Protein AF-A0A7K7Q323-F1 (afdb_monomer)

Structure (mmCIF, N/CA/C/O backbone):
data_AF-A0A7K7Q323-F1
#
_entry.id   AF-A0A7K7Q323-F1
#
loop_
_atom_site.group_PDB
_atom_site.id
_atom_site.type_symbol
_atom_site.label_atom_id
_atom_site.label_alt_id
_atom_site.label_comp_id
_atom_site.label_asym_id
_atom_site.label_entity_id
_atom_site.label_seq_id
_atom_site.pdbx_PDB_ins_code
_atom_site.Cartn_x
_atom_site.Cartn_y
_atom_site.Cartn_z
_atom_site.occupancy
_atom_site.B_iso_or_equiv
_atom_site.auth_seq_id
_atom_site.auth_comp_id
_atom_site.auth_asym_id
_atom_site.auth_atom_id
_atom_site.pdbx_PDB_model_num
ATOM 1 N N . GLN A 1 1 ? -30.486 16.450 45.442 1.00 42.56 1 GLN A N 1
ATOM 2 C CA . GLN A 1 1 ? -29.873 16.689 44.120 1.00 42.56 1 GLN A CA 1
ATOM 3 C C . GLN A 1 1 ? -30.046 15.416 43.311 1.00 42.56 1 GLN A C 1
ATOM 5 O O . GLN A 1 1 ? -29.630 14.377 43.813 1.00 42.56 1 GLN A O 1
ATOM 10 N N . PRO A 1 2 ? -30.714 15.440 42.147 1.00 36.31 2 PRO A N 1
ATOM 11 C CA . PRO A 1 2 ? -30.673 14.288 41.258 1.00 36.31 2 PRO A CA 1
ATOM 12 C C . PRO A 1 2 ? -29.212 14.044 40.830 1.00 36.31 2 PRO A C 1
ATOM 14 O O . PRO A 1 2 ? -28.450 15.013 40.729 1.00 36.31 2 PRO A O 1
ATOM 17 N N . PRO A 1 3 ? -28.794 12.782 40.633 1.00 40.12 3 PRO A N 1
ATOM 18 C CA . PRO A 1 3 ? -27.454 12.476 40.149 1.00 40.12 3 PRO A CA 1
ATOM 19 C C . PRO A 1 3 ? -27.228 13.157 38.790 1.00 40.12 3 PRO A C 1
ATOM 21 O O . PRO A 1 3 ? -28.185 13.303 38.021 1.00 40.12 3 PRO A O 1
ATOM 24 N N . PRO A 1 4 ? -25.995 13.597 38.477 1.00 45.47 4 PRO A N 1
ATOM 25 C CA . PRO A 1 4 ? -25.697 14.144 37.161 1.00 45.47 4 PRO A CA 1
ATOM 26 C C . PRO A 1 4 ? -26.071 13.098 36.109 1.00 45.47 4 PRO A C 1
ATOM 28 O O . PRO A 1 4 ? -25.669 11.938 36.214 1.00 45.47 4 PRO A O 1
ATOM 31 N N . ALA A 1 5 ? -26.883 13.503 35.130 1.00 45.41 5 ALA A N 1
ATOM 32 C CA . ALA A 1 5 ? -27.279 12.644 34.024 1.00 45.41 5 ALA A CA 1
ATOM 33 C C . ALA A 1 5 ? -26.023 12.016 33.404 1.00 45.41 5 ALA A C 1
ATOM 35 O O . ALA A 1 5 ? -25.051 12.724 33.119 1.00 45.41 5 ALA A O 1
ATOM 36 N N . ALA A 1 6 ? -26.027 10.689 33.251 1.00 53.41 6 ALA A N 1
ATOM 37 C CA . ALA A 1 6 ? -24.924 9.975 32.624 1.00 53.41 6 ALA A CA 1
ATOM 38 C C . ALA A 1 6 ? -24.616 10.633 31.264 1.00 53.41 6 ALA A C 1
ATOM 40 O O . ALA A 1 6 ? -25.555 10.943 30.522 1.00 53.41 6 ALA A O 1
ATOM 41 N N . PRO A 1 7 ? -23.335 10.913 30.951 1.00 59.47 7 PRO A N 1
ATOM 42 C CA . PRO A 1 7 ? -22.977 11.588 29.713 1.00 59.47 7 PRO A CA 1
ATOM 43 C C . PRO A 1 7 ? -23.518 10.800 28.525 1.00 59.47 7 PRO A C 1
ATOM 45 O O . PRO A 1 7 ? -23.485 9.567 28.513 1.00 59.47 7 PRO A O 1
ATOM 48 N N . GLY A 1 8 ? -24.010 11.525 27.523 1.00 65.75 8 GLY A N 1
ATOM 49 C CA . GLY A 1 8 ? -24.517 10.895 26.317 1.00 65.75 8 GLY A CA 1
ATOM 50 C C . GLY A 1 8 ? -23.437 10.029 25.641 1.00 65.75 8 GLY A C 1
ATOM 51 O O . GLY A 1 8 ? -22.252 10.346 25.733 1.00 65.75 8 GLY A O 1
ATOM 52 N N . PRO A 1 9 ? -23.815 8.954 24.939 1.00 66.56 9 PRO A N 1
ATOM 53 C CA . PRO A 1 9 ? -22.923 8.043 24.209 1.00 66.56 9 PRO A CA 1
ATOM 54 C C . PRO A 1 9 ? -21.841 8.723 23.373 1.00 66.56 9 PRO A C 1
ATOM 56 O O . PRO A 1 9 ? -20.665 8.378 23.452 1.00 66.56 9 PRO A O 1
ATOM 59 N N . GLU A 1 10 ? -22.233 9.736 22.609 1.00 70.06 10 GLU A N 1
ATOM 60 C CA . GLU A 1 10 ? -21.324 10.529 21.788 1.00 70.06 10 GLU A CA 1
ATOM 61 C C . GLU A 1 10 ? -20.313 11.316 22.637 1.00 70.06 10 GLU A C 1
ATOM 63 O O . GLU A 1 10 ? -19.125 11.339 22.324 1.00 70.06 10 GLU A O 1
ATOM 68 N N . GLN A 1 11 ? -20.743 11.880 23.771 1.00 76.50 11 GLN A N 1
ATOM 69 C CA . GLN A 1 11 ? -19.842 12.526 24.730 1.00 76.50 11 GLN A CA 1
ATOM 70 C C . GLN A 1 11 ? -18.917 11.516 25.412 1.00 76.50 11 GLN A C 1
ATOM 72 O O . GLN A 1 11 ? -17.772 11.853 25.704 1.00 76.50 11 GLN A O 1
ATOM 77 N N . ALA A 1 12 ? -19.380 10.291 25.661 1.00 78.69 12 ALA A N 1
ATOM 78 C CA . ALA A 1 12 ? -18.568 9.236 26.253 1.00 78.69 12 ALA A CA 1
ATOM 79 C C . ALA A 1 12 ? -17.459 8.780 25.288 1.00 78.69 12 ALA A C 1
ATOM 81 O O . ALA A 1 12 ? -16.297 8.712 25.685 1.00 78.69 12 ALA A O 1
ATOM 82 N N . LEU A 1 13 ? -17.781 8.574 24.005 1.00 79.19 13 LEU A N 1
ATOM 83 C CA . LEU A 1 13 ? -16.789 8.255 22.971 1.00 79.19 13 LEU A CA 1
ATOM 84 C C . LEU A 1 13 ? -15.841 9.426 22.698 1.00 79.19 13 LEU A C 1
ATOM 86 O O . LEU A 1 13 ? -14.640 9.216 22.542 1.00 79.19 13 LEU A O 1
ATOM 90 N N . LEU A 1 14 ? -16.349 10.662 22.694 1.00 81.31 14 LEU A N 1
ATOM 91 C CA . LEU A 1 14 ? -15.522 11.859 22.556 1.00 81.31 14 LEU A CA 1
ATOM 92 C C . LEU A 1 14 ? -14.538 11.995 23.723 1.00 81.31 14 LEU A C 1
ATOM 94 O O . LEU A 1 14 ? -13.358 12.260 23.498 1.00 81.31 14 LEU A O 1
ATOM 98 N N . ARG A 1 15 ? -14.998 11.781 24.961 1.00 82.38 15 ARG A N 1
ATOM 99 C CA . ARG A 1 15 ? -14.137 11.778 26.153 1.00 82.38 15 ARG A CA 1
ATOM 100 C C . ARG A 1 15 ? -13.095 10.674 26.076 1.00 82.38 15 ARG A C 1
ATOM 102 O O . ARG A 1 15 ? -11.925 10.964 26.288 1.00 82.38 15 ARG A O 1
ATOM 109 N N . ALA A 1 16 ? -13.493 9.457 25.706 1.00 81.69 16 ALA A N 1
ATOM 110 C CA . ALA A 1 16 ? -12.558 8.351 25.538 1.00 81.69 16 ALA A CA 1
ATOM 111 C C . ALA A 1 16 ? -11.494 8.677 24.483 1.00 81.69 16 ALA A C 1
ATOM 113 O O . ALA A 1 16 ? -10.309 8.483 24.730 1.00 81.69 16 ALA A O 1
ATOM 114 N N . ARG A 1 17 ? -11.896 9.260 23.346 1.00 84.06 17 ARG A N 1
ATOM 115 C CA . ARG A 1 17 ? -10.980 9.714 22.294 1.00 84.06 17 ARG A CA 1
ATOM 116 C C . ARG A 1 17 ? -9.973 10.739 22.812 1.00 84.06 17 ARG A C 1
ATOM 118 O O . ARG A 1 17 ? -8.786 10.608 22.537 1.00 84.06 17 ARG A O 1
ATOM 125 N N . LEU A 1 18 ? -10.442 11.758 23.532 1.00 83.19 18 LEU A N 1
ATOM 126 C CA . LEU A 1 18 ? -9.584 12.808 24.089 1.00 83.19 18 LEU A CA 1
ATOM 127 C C . LEU A 1 18 ? -8.647 12.269 25.176 1.00 83.19 18 LEU A C 1
ATOM 129 O O . LEU A 1 18 ? -7.523 12.743 25.287 1.00 83.19 18 LEU A O 1
ATOM 133 N N . ALA A 1 19 ? -9.093 11.265 25.931 1.00 84.69 19 ALA A N 1
ATOM 134 C CA . ALA A 1 19 ? -8.313 10.624 26.978 1.00 84.69 19 ALA A CA 1
ATOM 135 C C . ALA A 1 19 ? -7.319 9.582 26.448 1.00 84.69 19 ALA A C 1
ATOM 137 O O . ALA A 1 19 ? -6.433 9.198 27.195 1.00 84.69 19 ALA A O 1
ATOM 138 N N . LEU A 1 20 ? -7.404 9.135 25.184 1.00 84.00 20 LEU A N 1
ATOM 139 C CA . LEU A 1 20 ? -6.516 8.097 24.633 1.00 84.00 20 LEU A CA 1
ATOM 140 C C . LEU A 1 20 ? -5.020 8.294 24.945 1.00 84.00 20 LEU A C 1
ATOM 142 O O . LEU A 1 20 ? -4.368 7.283 25.203 1.00 84.00 20 LEU A O 1
ATOM 146 N N . PRO A 1 21 ? -4.434 9.508 24.930 1.00 79.50 21 PRO A N 1
ATOM 147 C CA . PRO A 1 21 ? -3.032 9.704 25.302 1.00 79.50 21 PRO A CA 1
ATOM 148 C C . PRO A 1 21 ? -2.693 9.276 26.741 1.00 79.50 21 PRO A C 1
ATOM 150 O O . PRO A 1 21 ? -1.563 8.855 26.982 1.00 79.50 21 PRO A O 1
ATOM 153 N N . GLU A 1 22 ? -3.660 9.329 27.660 1.00 82.50 22 GLU A N 1
ATOM 154 C CA . GLU A 1 22 ? -3.484 9.078 29.091 1.00 82.50 22 GLU A CA 1
ATOM 155 C C . GLU A 1 22 ? -3.251 7.590 29.418 1.00 82.50 22 GLU A C 1
ATOM 157 O O . GLU A 1 22 ? -3.844 6.687 28.802 1.00 82.50 22 GLU A O 1
ATOM 162 N N . PRO A 1 23 ? -2.417 7.288 30.431 1.00 75.50 23 PRO A N 1
ATOM 163 C CA . PRO A 1 23 ? -2.220 5.925 30.898 1.00 75.50 23 PRO A CA 1
ATOM 164 C C . PRO A 1 23 ? -3.523 5.372 31.492 1.00 75.50 23 PRO A C 1
ATOM 166 O O . PRO A 1 23 ? -4.066 5.900 32.453 1.00 75.50 23 PRO A O 1
ATOM 169 N N . GLY A 1 24 ? -4.018 4.267 30.930 1.00 82.50 24 GLY A N 1
ATOM 170 C CA . GLY A 1 24 ? -5.241 3.599 31.398 1.00 82.50 24 GLY A CA 1
ATOM 171 C C . GLY A 1 24 ? -6.499 3.907 30.583 1.00 82.50 24 GLY A C 1
ATOM 172 O O . GLY A 1 24 ? -7.450 3.133 30.667 1.00 82.50 24 GLY A O 1
ATOM 173 N N . ALA A 1 25 ? -6.478 4.913 29.703 1.00 87.56 25 ALA A N 1
ATOM 174 C CA . ALA A 1 25 ? -7.631 5.270 28.871 1.00 87.56 25 ALA A CA 1
ATOM 175 C C . ALA A 1 25 ? -8.104 4.130 27.955 1.00 87.56 25 ALA A C 1
ATOM 177 O O . ALA A 1 25 ? -9.300 3.938 27.761 1.00 87.56 25 ALA A O 1
ATOM 178 N N . LEU A 1 26 ? -7.177 3.312 27.440 1.00 87.94 26 LEU A N 1
ATOM 179 C CA . LEU A 1 26 ? -7.534 2.113 26.672 1.00 87.94 26 LEU A CA 1
ATOM 180 C C . LEU A 1 26 ? -8.309 1.098 27.518 1.00 87.94 26 LEU A C 1
ATOM 182 O O . LEU A 1 26 ? -9.249 0.500 27.018 1.00 87.94 26 LEU A O 1
ATOM 186 N N . ARG A 1 27 ? -7.958 0.935 28.801 1.00 87.31 27 ARG A N 1
ATOM 187 C CA . ARG A 1 27 ? -8.660 0.019 29.711 1.00 87.31 27 ARG A CA 1
ATOM 188 C C . ARG A 1 27 ? -10.068 0.524 30.020 1.00 87.31 27 ARG A C 1
ATOM 190 O O . ARG A 1 27 ? -11.002 -0.266 30.052 1.00 87.31 27 ARG A O 1
ATOM 197 N N . GLU A 1 28 ? -10.217 1.829 30.228 1.00 86.94 28 GLU A N 1
ATOM 198 C CA . GLU A 1 28 ? -11.525 2.463 30.431 1.00 86.94 28 GLU A CA 1
ATOM 199 C C . GLU A 1 28 ? -12.403 2.361 29.183 1.00 86.94 28 GLU A C 1
ATOM 201 O O . GLU A 1 28 ? -13.585 2.045 29.290 1.00 86.94 28 GLU A O 1
ATOM 206 N N . LEU A 1 29 ? -11.821 2.555 27.996 1.00 88.44 29 LEU A N 1
ATOM 207 C CA . LEU A 1 29 ? -12.515 2.363 26.727 1.00 88.44 29 LEU A CA 1
ATOM 208 C C . LEU A 1 29 ? -12.943 0.904 26.530 1.00 88.44 29 LEU A C 1
ATOM 210 O O . LEU A 1 29 ? -14.079 0.665 26.129 1.00 88.44 29 LEU A O 1
ATOM 214 N N . THR A 1 30 ? -12.077 -0.065 26.839 1.00 89.56 30 THR A N 1
ATOM 215 C CA . THR A 1 30 ? -12.436 -1.490 26.814 1.00 89.56 30 THR A CA 1
ATOM 216 C C . THR A 1 30 ? -13.615 -1.764 27.743 1.00 89.56 30 THR A C 1
ATOM 218 O O . THR A 1 30 ? -14.617 -2.300 27.286 1.00 89.56 30 THR A O 1
ATOM 221 N N . ALA A 1 31 ? -13.553 -1.319 29.003 1.00 88.06 31 ALA A N 1
ATOM 222 C CA . ALA A 1 31 ? -14.634 -1.519 29.968 1.00 88.06 31 ALA A CA 1
ATOM 223 C C . ALA A 1 31 ? -15.952 -0.863 29.516 1.00 88.06 31 ALA A C 1
ATOM 225 O O . ALA A 1 31 ? -17.028 -1.442 29.668 1.00 88.06 31 ALA A O 1
ATOM 226 N N . LEU A 1 32 ? -15.875 0.330 28.915 1.00 87.31 32 LEU A N 1
ATOM 227 C CA . LEU A 1 32 ? -17.029 1.016 28.339 1.00 87.31 32 LEU A CA 1
ATOM 228 C C . LEU A 1 32 ? -17.644 0.206 27.194 1.00 87.31 32 LEU A C 1
ATOM 230 O O . LEU A 1 32 ? -18.860 0.038 27.159 1.00 87.31 32 LEU A O 1
ATOM 234 N N . LEU A 1 33 ? -16.829 -0.305 26.269 1.00 86.88 33 LEU A N 1
ATOM 235 C CA . LEU A 1 33 ? -17.306 -1.111 25.143 1.00 86.88 33 LEU A CA 1
ATOM 236 C C . LEU A 1 33 ? -17.857 -2.467 25.598 1.00 86.88 33 LEU A C 1
ATOM 238 O O . LEU A 1 33 ? -18.859 -2.927 25.053 1.00 86.88 33 LEU A O 1
ATOM 242 N N . GLU A 1 34 ? -17.245 -3.100 26.599 1.00 88.69 34 GLU A N 1
ATOM 243 C CA . GLU A 1 34 ? -17.725 -4.349 27.197 1.00 88.69 34 GLU A CA 1
ATOM 244 C C . GLU A 1 34 ? -19.113 -4.166 27.815 1.00 88.69 34 GLU A C 1
ATOM 246 O O . GLU A 1 34 ? -20.017 -4.945 27.499 1.00 88.69 34 GLU A O 1
ATOM 251 N N . ALA A 1 35 ? -19.296 -3.108 28.612 1.00 86.25 35 ALA A N 1
ATOM 252 C CA . ALA A 1 35 ? -20.555 -2.787 29.280 1.00 86.25 35 ALA A CA 1
ATOM 253 C C . ALA A 1 35 ? -21.637 -2.237 28.334 1.00 86.25 35 ALA A C 1
ATOM 255 O O . ALA A 1 35 ? -22.822 -2.324 28.648 1.00 86.25 35 ALA A O 1
ATOM 256 N N . ALA A 1 36 ? -21.258 -1.664 27.188 1.00 83.25 36 ALA A N 1
ATOM 257 C CA . ALA A 1 36 ? -22.206 -1.107 26.230 1.00 83.25 36 ALA A CA 1
ATOM 258 C C . ALA A 1 36 ? -22.977 -2.201 25.472 1.00 83.25 36 ALA A C 1
ATOM 260 O O . ALA A 1 36 ? -22.394 -3.156 24.940 1.00 83.25 36 ALA A O 1
ATOM 261 N N . ASP A 1 37 ? -24.294 -2.015 25.348 1.00 82.94 37 ASP A N 1
ATOM 262 C CA . ASP A 1 37 ? -25.134 -2.852 24.492 1.00 82.94 37 ASP A CA 1
ATOM 263 C C . ASP A 1 37 ? -24.744 -2.697 23.012 1.00 82.94 37 ASP A C 1
ATOM 265 O O . ASP A 1 37 ? -24.482 -1.581 22.559 1.00 82.94 37 ASP A O 1
ATOM 269 N N . PRO A 1 38 ? -24.776 -3.763 22.192 1.00 80.38 38 PRO A N 1
ATOM 270 C CA . PRO A 1 38 ? -24.460 -3.666 20.763 1.00 80.38 38 PRO A CA 1
ATOM 271 C C . PRO A 1 38 ? -25.294 -2.600 20.034 1.00 80.38 38 PRO A C 1
ATOM 273 O O . PRO A 1 38 ? -24.786 -1.832 19.217 1.00 80.38 38 PRO A O 1
ATOM 276 N N . SER A 1 39 ? -26.576 -2.484 20.385 1.00 77.19 39 SER A N 1
ATOM 277 C CA . SER A 1 39 ? -27.483 -1.494 19.809 1.00 77.19 39 SER A CA 1
ATOM 278 C C . SER A 1 39 ? -27.141 -0.045 20.171 1.00 77.19 39 SER A C 1
ATOM 280 O O . SER A 1 39 ? -27.514 0.855 19.415 1.00 77.19 39 SER A O 1
ATOM 282 N N . TRP A 1 40 ? -26.426 0.185 21.282 1.00 78.75 40 TRP A N 1
ATOM 283 C CA . TRP 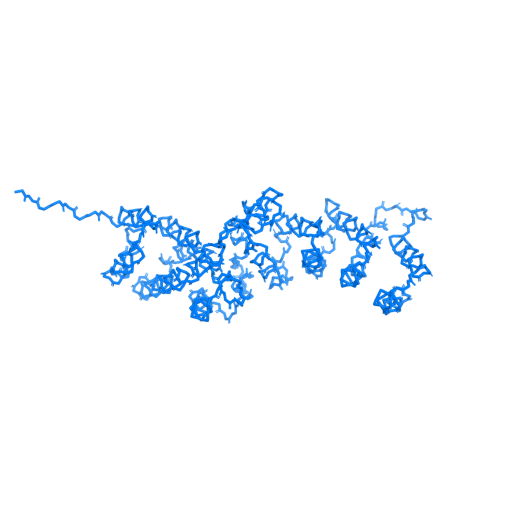A 1 40 ? -25.980 1.508 21.741 1.00 78.75 40 TRP A CA 1
ATOM 284 C C . TRP A 1 40 ? -25.028 2.152 20.726 1.00 78.75 40 TRP A C 1
ATOM 286 O O . TRP A 1 40 ? -25.183 3.323 20.389 1.00 78.75 40 TRP A O 1
ATOM 296 N N . LEU A 1 41 ? -24.128 1.360 20.131 1.00 74.25 41 LEU A N 1
ATOM 297 C CA . LEU A 1 41 ? -23.201 1.829 19.091 1.00 74.25 41 LEU A CA 1
ATOM 298 C C . LEU A 1 41 ? -23.916 2.324 17.827 1.00 74.25 41 LEU A C 1
ATOM 300 O O . LEU A 1 41 ? -23.349 3.116 17.083 1.00 74.25 41 LEU A O 1
ATOM 304 N N . LEU A 1 42 ? -25.146 1.860 17.581 1.00 72.38 42 LEU A N 1
ATOM 305 C CA . LEU A 1 42 ? -25.928 2.214 16.395 1.00 72.38 42 LEU A CA 1
ATOM 306 C C . LEU A 1 42 ? -26.939 3.335 16.645 1.00 72.38 42 LEU A C 1
ATOM 308 O O . LEU A 1 42 ? -27.246 4.088 15.729 1.00 72.38 42 LEU A O 1
ATOM 312 N N . SER A 1 43 ? -27.531 3.409 17.843 1.00 66.06 43 SER A N 1
ATOM 313 C CA . SER A 1 43 ? -28.604 4.376 18.131 1.00 66.06 43 SER A CA 1
ATOM 314 C C . SER A 1 43 ? -28.108 5.774 18.464 1.00 66.06 43 SER A C 1
ATOM 316 O O . SER A 1 43 ? -28.880 6.721 18.363 1.00 66.06 43 SER A O 1
ATOM 318 N N . SER A 1 44 ? -26.887 5.898 18.973 1.00 58.19 44 SER A N 1
ATOM 319 C CA . SER A 1 44 ? -26.567 7.059 19.799 1.00 58.19 44 SER A CA 1
ATOM 320 C C . SER A 1 44 ? -25.100 7.495 19.740 1.00 58.19 44 SER A C 1
ATOM 322 O O . SER A 1 44 ? -24.780 8.613 20.136 1.00 58.19 44 SER A O 1
ATOM 324 N N . ALA A 1 45 ? -24.229 6.673 19.154 1.00 60.94 45 ALA A N 1
ATOM 325 C CA . ALA A 1 45 ? -22.954 7.097 18.596 1.00 60.94 45 ALA A CA 1
ATOM 326 C C . ALA A 1 45 ? -23.119 7.288 17.082 1.00 60.94 45 ALA A C 1
ATOM 328 O O . ALA A 1 45 ? -23.400 6.336 16.357 1.00 60.94 45 ALA A O 1
ATOM 329 N N . GLY A 1 46 ? -22.973 8.515 16.580 1.00 68.69 46 GLY A N 1
ATOM 330 C CA . GLY A 1 46 ? -23.008 8.747 15.137 1.00 68.69 46 GLY A CA 1
ATOM 331 C C . GLY A 1 46 ? -21.889 7.969 14.415 1.00 68.69 46 GLY A C 1
ATOM 332 O O . GLY A 1 46 ? -20.798 7.816 14.974 1.00 68.69 46 GLY A O 1
ATOM 333 N N . PRO A 1 47 ? -22.081 7.541 13.150 1.00 79.25 47 PRO A N 1
ATOM 334 C CA . PRO A 1 47 ? -21.032 6.890 12.352 1.00 79.25 47 PRO A CA 1
ATOM 335 C C . PRO A 1 47 ? -19.716 7.686 12.287 1.00 79.25 47 PRO A C 1
ATOM 337 O O . PRO A 1 47 ? -18.640 7.108 12.143 1.00 79.25 47 PRO A O 1
ATOM 340 N N . ALA A 1 48 ? -19.800 9.016 12.399 1.00 83.31 48 ALA A N 1
ATOM 341 C CA . ALA A 1 48 ? -18.650 9.911 12.448 1.00 83.31 48 ALA A CA 1
ATOM 342 C C . ALA A 1 48 ? -17.825 9.743 13.735 1.00 83.31 48 ALA A C 1
ATOM 344 O O . ALA A 1 48 ? -16.616 9.555 13.644 1.00 83.31 48 ALA A O 1
ATOM 345 N N . ALA A 1 49 ? -18.464 9.717 14.910 1.00 85.00 49 ALA A N 1
ATOM 346 C 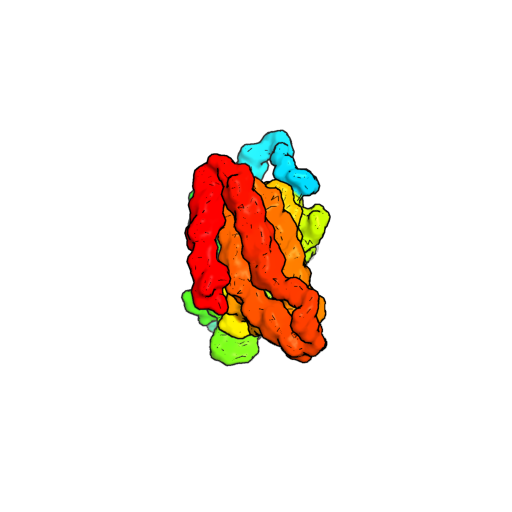CA . ALA A 1 49 ? -17.780 9.591 16.199 1.00 85.00 49 ALA A CA 1
ATOM 347 C C . ALA A 1 49 ? -16.988 8.277 16.308 1.00 85.00 49 ALA A C 1
ATOM 349 O O . ALA A 1 49 ? -15.853 8.268 16.782 1.00 85.00 49 ALA A O 1
ATOM 350 N N . LEU A 1 50 ? -17.548 7.171 15.806 1.00 85.94 50 LEU A N 1
ATOM 351 C CA . LEU A 1 50 ? -16.845 5.885 15.751 1.00 85.94 50 LEU A CA 1
ATOM 352 C C . LEU A 1 50 ? -15.700 5.884 14.730 1.00 85.94 50 LEU A C 1
ATOM 354 O O . LEU A 1 50 ? -14.647 5.308 14.997 1.00 85.94 50 LEU A O 1
ATOM 358 N N . GLY A 1 51 ? -15.866 6.569 13.596 1.00 87.50 51 GLY A N 1
ATOM 359 C CA . GLY A 1 51 ? -14.776 6.798 12.645 1.00 87.50 51 GLY A CA 1
ATOM 360 C C . GLY A 1 51 ? -13.626 7.610 13.251 1.00 87.50 51 GLY A C 1
ATOM 361 O O . GLY A 1 51 ? -12.464 7.256 13.068 1.00 87.50 51 GLY A O 1
ATOM 362 N N . GLU A 1 52 ? -13.935 8.660 14.013 1.00 89.56 52 GLU A N 1
ATOM 363 C CA . GLU A 1 52 ? -12.944 9.484 14.717 1.00 89.56 52 GLU A CA 1
ATOM 364 C C . GLU A 1 52 ? -12.249 8.730 15.853 1.00 89.56 52 GLU A C 1
ATOM 366 O O . GLU A 1 52 ? -11.046 8.902 16.057 1.00 89.56 52 GLU A O 1
ATOM 371 N N . LEU A 1 53 ? -12.977 7.879 16.581 1.00 90.69 53 LEU A N 1
ATOM 372 C CA . LEU A 1 53 ? -12.384 6.993 17.576 1.00 90.69 53 LEU A CA 1
ATOM 373 C C . LEU A 1 53 ? -11.423 6.001 16.913 1.00 90.69 53 LEU A C 1
ATOM 375 O O . LEU A 1 53 ? -10.297 5.847 17.377 1.00 90.69 53 LEU A O 1
ATOM 379 N N . ALA A 1 54 ? -11.835 5.368 15.811 1.00 92.31 54 ALA A N 1
ATOM 380 C CA . ALA A 1 54 ? -10.989 4.454 15.047 1.00 92.31 54 ALA A CA 1
ATOM 381 C C . ALA A 1 54 ? -9.722 5.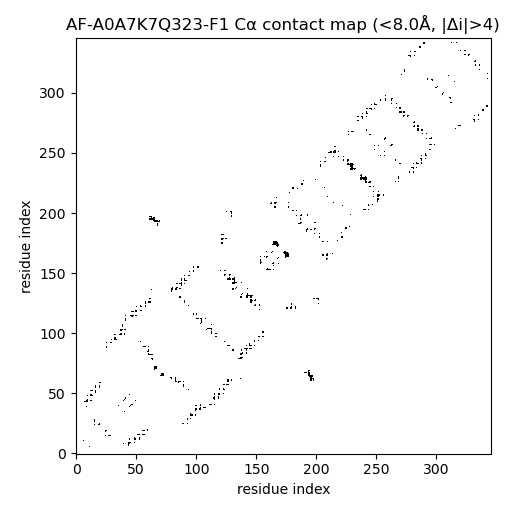151 14.522 1.00 92.31 54 ALA A C 1
ATOM 383 O O . ALA A 1 54 ? -8.628 4.589 14.600 1.00 92.31 54 ALA A O 1
ATOM 384 N N . ALA A 1 55 ? -9.851 6.395 14.051 1.00 92.44 55 ALA A N 1
ATOM 385 C CA . ALA A 1 55 ? -8.714 7.220 13.658 1.00 92.44 55 ALA A CA 1
ATOM 386 C C . ALA A 1 55 ? -7.753 7.453 14.827 1.00 92.44 55 ALA A C 1
ATOM 388 O O . ALA A 1 55 ? -6.562 7.174 14.712 1.00 92.44 55 ALA A O 1
ATOM 389 N N . ALA A 1 56 ? -8.272 7.887 15.977 1.00 92.19 56 ALA A N 1
ATOM 390 C CA . ALA A 1 56 ? -7.456 8.160 17.153 1.00 92.19 56 ALA A CA 1
ATOM 391 C C . ALA A 1 56 ? -6.785 6.893 17.713 1.00 92.19 56 ALA A C 1
ATOM 393 O O . ALA A 1 56 ? -5.615 6.941 18.091 1.00 92.19 56 ALA A O 1
ATOM 394 N N . LEU A 1 57 ? -7.479 5.749 17.704 1.00 93.06 57 LEU A N 1
ATOM 395 C CA . LEU A 1 57 ? -6.913 4.446 18.058 1.00 93.06 57 LEU A CA 1
ATOM 396 C C . LEU A 1 57 ? -5.727 4.102 17.154 1.00 93.06 57 LEU A C 1
ATOM 398 O O . LEU A 1 57 ? -4.629 3.861 17.663 1.00 93.06 57 LEU A O 1
ATOM 402 N N . SER A 1 58 ? -5.923 4.166 15.831 1.00 91.88 58 SER A N 1
ATOM 403 C CA . SER A 1 58 ? -4.872 3.895 14.845 1.00 91.88 58 SER A CA 1
ATOM 404 C C . SER A 1 58 ? -3.680 4.840 15.002 1.00 91.88 58 SER A C 1
ATOM 406 O O . SER A 1 58 ? -2.541 4.385 14.960 1.00 91.88 58 SER A O 1
ATOM 408 N N . SER A 1 59 ? -3.913 6.141 15.206 1.00 90.06 59 SER A N 1
ATOM 409 C CA . SER A 1 59 ? -2.840 7.118 15.424 1.00 90.06 59 SER A CA 1
ATOM 410 C C . SER A 1 59 ? -2.096 6.885 16.737 1.00 90.06 59 SER A C 1
ATOM 412 O O . SER A 1 59 ? -0.889 7.091 16.799 1.00 90.06 59 SER A O 1
ATOM 414 N N . SER A 1 60 ? -2.786 6.428 17.783 1.00 89.12 60 SER A N 1
ATOM 415 C CA . SER A 1 60 ? -2.167 6.193 19.088 1.00 89.12 60 SER A CA 1
ATOM 416 C C . SER A 1 60 ? -1.229 4.983 19.118 1.00 89.12 60 SER A C 1
ATOM 418 O O . SER A 1 60 ? -0.362 4.911 19.983 1.00 89.12 60 SER A O 1
ATOM 420 N N . ALA A 1 61 ? -1.398 4.044 18.186 1.00 89.88 61 ALA A N 1
ATOM 421 C CA . ALA A 1 61 ? -0.513 2.898 17.994 1.00 89.88 61 ALA A CA 1
ATOM 422 C C . ALA A 1 61 ? 0.379 3.046 16.748 1.00 89.88 61 ALA A C 1
ATOM 424 O O . ALA A 1 61 ? 0.957 2.062 16.287 1.00 89.88 61 ALA A O 1
ATOM 425 N N . ALA A 1 62 ? 0.477 4.247 16.173 1.00 89.06 62 ALA A N 1
ATOM 426 C CA . ALA A 1 62 ? 1.394 4.508 15.072 1.00 89.06 62 ALA A CA 1
ATOM 427 C C . ALA A 1 62 ? 2.854 4.473 15.566 1.00 89.06 62 ALA A C 1
ATOM 429 O O . ALA A 1 62 ? 3.122 4.848 16.713 1.00 89.06 62 ALA A O 1
ATOM 430 N N . PRO A 1 63 ? 3.812 4.044 14.722 1.00 86.56 63 PRO A N 1
ATOM 431 C CA . PRO A 1 63 ? 5.223 4.093 15.082 1.00 86.56 63 PRO A CA 1
ATOM 432 C C . PRO A 1 63 ? 5.676 5.534 15.372 1.00 86.56 63 PRO A C 1
ATOM 434 O O . PRO A 1 63 ? 5.089 6.486 14.842 1.00 86.56 63 PRO A O 1
ATOM 437 N N . PRO A 1 64 ? 6.735 5.716 16.188 1.00 83.69 64 PRO A N 1
ATOM 438 C CA . PRO A 1 64 ? 7.252 7.040 16.506 1.00 83.69 64 PRO A CA 1
ATOM 439 C C . PRO A 1 64 ? 7.635 7.777 15.224 1.00 83.69 64 PRO A C 1
ATOM 441 O O . PRO A 1 64 ? 8.255 7.194 14.329 1.00 83.69 64 PRO A O 1
ATOM 444 N N . ARG A 1 65 ? 7.275 9.061 15.139 1.00 83.12 65 ARG A N 1
ATOM 445 C CA . ARG A 1 65 ? 7.605 9.872 13.967 1.00 83.12 65 ARG A CA 1
ATOM 446 C C . ARG A 1 65 ? 9.120 10.037 13.856 1.00 83.12 65 ARG A C 1
ATOM 448 O O . ARG A 1 65 ? 9.766 10.430 14.824 1.00 83.12 65 ARG A O 1
ATOM 455 N N . ARG A 1 66 ? 9.666 9.742 12.677 1.00 78.06 66 ARG A N 1
ATOM 456 C CA . ARG A 1 66 ? 11.074 9.973 12.335 1.00 78.06 66 ARG A CA 1
ATOM 457 C C . ARG A 1 66 ? 11.297 11.430 11.937 1.00 78.06 66 ARG A C 1
ATOM 459 O O . ARG A 1 66 ? 10.366 12.115 11.498 1.00 78.06 66 ARG A O 1
ATOM 466 N N . GLU A 1 67 ? 12.535 11.890 12.085 1.00 70.56 67 GLU A N 1
ATOM 467 C CA . GLU A 1 67 ? 12.962 13.181 11.546 1.00 70.56 67 GLU A CA 1
ATOM 468 C C . GLU A 1 67 ? 12.846 13.191 10.014 1.00 70.56 67 GLU A C 1
ATOM 470 O O . GLU A 1 67 ? 12.736 12.139 9.378 1.00 70.56 67 GLU A O 1
ATOM 475 N N . GLN A 1 68 ? 12.832 14.381 9.404 1.00 59.97 68 GLN A N 1
ATOM 476 C CA . GLN A 1 68 ? 12.588 14.535 7.961 1.00 59.97 68 GLN A CA 1
ATOM 477 C C . GLN A 1 68 ? 13.579 13.761 7.077 1.00 59.97 68 GLN A C 1
ATOM 479 O O . GLN A 1 68 ? 13.197 13.330 5.989 1.00 59.97 68 GLN A O 1
ATOM 484 N N . ASP A 1 69 ? 14.787 13.499 7.573 1.00 58.91 69 ASP A N 1
ATOM 485 C CA . ASP A 1 69 ? 15.823 12.758 6.849 1.00 58.91 69 ASP A CA 1
ATOM 486 C C . ASP A 1 69 ? 15.722 11.230 7.016 1.00 58.91 69 ASP A C 1
ATOM 488 O O . ASP A 1 69 ? 16.485 10.478 6.412 1.00 58.91 69 ASP A O 1
ATOM 492 N N . GLY A 1 70 ? 14.751 10.741 7.797 1.00 57.50 70 GLY A N 1
ATOM 493 C CA . GLY A 1 70 ? 14.588 9.318 8.102 1.00 57.50 70 GLY A CA 1
ATOM 494 C C . GLY A 1 70 ? 15.554 8.801 9.172 1.00 57.50 70 GLY A C 1
ATOM 495 O O . GLY A 1 70 ? 15.542 7.603 9.459 1.00 57.50 70 GLY A O 1
ATOM 496 N N . THR A 1 71 ? 16.354 9.690 9.766 1.00 60.06 71 THR A N 1
ATOM 497 C CA . THR A 1 71 ? 17.276 9.397 10.865 1.00 60.06 71 THR A CA 1
ATOM 498 C C . THR A 1 71 ? 16.507 8.987 12.119 1.00 60.06 71 THR A C 1
ATOM 500 O O . THR A 1 71 ? 15.452 9.541 12.446 1.00 60.06 71 THR A O 1
ATOM 503 N N . GLU A 1 72 ? 17.028 7.975 12.804 1.00 59.47 72 GLU A N 1
ATOM 504 C CA . GLU A 1 72 ? 16.447 7.416 14.020 1.00 59.47 72 GLU A CA 1
ATOM 505 C C . GLU A 1 72 ? 16.809 8.285 15.239 1.00 59.47 72 GLU A C 1
ATOM 507 O O . GLU A 1 72 ? 17.999 8.456 15.519 1.00 59.47 72 GLU A O 1
ATOM 512 N N . PRO A 1 73 ? 15.832 8.879 15.957 1.00 57.91 73 PRO A N 1
ATOM 513 C CA . PRO A 1 73 ? 16.123 9.678 17.143 1.00 57.91 73 PRO A CA 1
ATOM 514 C C . PRO A 1 73 ? 16.713 8.824 18.286 1.00 57.91 73 PRO A C 1
ATOM 516 O O . PRO A 1 73 ? 16.347 7.658 18.459 1.00 57.91 73 PRO A O 1
ATOM 519 N N . PRO A 1 74 ? 17.596 9.389 19.129 1.00 54.03 74 PRO A N 1
ATOM 520 C CA . PRO A 1 74 ? 18.181 8.667 20.259 1.00 54.03 74 PRO A CA 1
ATOM 521 C C . PRO A 1 74 ? 17.111 8.238 21.285 1.00 54.03 74 PRO A C 1
ATOM 523 O O . PRO A 1 74 ? 16.211 9.006 21.617 1.00 54.03 74 PRO A O 1
ATOM 526 N N . GLY A 1 75 ? 17.219 7.009 21.816 1.00 60.94 75 GLY A N 1
ATOM 527 C CA . GLY A 1 75 ? 16.294 6.457 22.828 1.00 60.94 75 GLY A CA 1
ATOM 528 C C . GLY A 1 75 ? 15.124 5.622 22.282 1.00 60.94 75 GLY A C 1
ATOM 529 O O . GLY A 1 75 ? 14.190 5.306 23.015 1.00 60.94 75 GLY A O 1
ATOM 530 N N . GLN A 1 76 ? 15.166 5.231 21.006 1.00 66.69 76 GLN A N 1
ATOM 531 C CA . GLN A 1 76 ? 14.029 4.637 20.293 1.00 66.69 76 GLN A CA 1
ATOM 532 C C . GLN A 1 76 ? 13.598 3.243 20.781 1.00 66.69 76 GLN A C 1
ATOM 534 O O . GLN A 1 76 ? 12.429 2.896 20.646 1.00 66.69 76 GLN A O 1
ATOM 539 N N . GLY A 1 77 ? 14.489 2.451 21.386 1.00 69.50 77 GLY A N 1
ATOM 540 C CA . GLY A 1 77 ? 14.171 1.078 21.805 1.00 69.50 77 GLY A CA 1
ATOM 541 C C . GLY A 1 77 ? 13.019 0.985 22.815 1.00 69.50 77 GLY A C 1
ATOM 542 O O . GLY A 1 77 ? 12.121 0.159 22.657 1.00 69.50 77 GLY A O 1
ATOM 543 N N . THR A 1 78 ? 12.990 1.871 23.815 1.00 76.44 78 THR A N 1
ATOM 544 C CA . THR A 1 78 ? 11.907 1.913 24.813 1.00 76.44 78 THR A CA 1
ATOM 545 C C . THR A 1 78 ? 10.607 2.449 24.214 1.00 76.44 78 THR A C 1
ATOM 547 O O . THR A 1 78 ? 9.535 1.922 24.507 1.00 76.44 78 THR A O 1
ATOM 550 N N . ALA A 1 79 ? 10.692 3.441 23.322 1.00 80.94 79 ALA A N 1
ATOM 551 C CA . ALA A 1 79 ? 9.537 3.982 22.609 1.00 80.94 79 ALA A CA 1
ATOM 552 C C . ALA A 1 79 ? 8.902 2.943 21.667 1.00 80.94 79 ALA A C 1
ATOM 554 O O . ALA A 1 79 ? 7.681 2.817 21.626 1.00 80.94 79 ALA A O 1
ATOM 555 N N . LEU A 1 80 ? 9.711 2.161 20.947 1.00 82.06 80 LEU A N 1
ATOM 556 C CA . LEU A 1 80 ? 9.243 1.091 20.061 1.00 82.06 80 LEU A CA 1
ATOM 557 C C . LEU A 1 80 ? 8.586 -0.054 20.841 1.00 82.06 80 LEU A C 1
ATOM 559 O O . LEU A 1 80 ? 7.531 -0.536 20.432 1.00 82.06 80 LEU A O 1
ATOM 563 N N . ALA A 1 81 ? 9.159 -0.447 21.984 1.00 83.19 81 ALA A N 1
ATOM 564 C CA . ALA A 1 81 ? 8.559 -1.450 22.864 1.00 83.19 81 ALA A CA 1
ATOM 565 C C . ALA A 1 81 ? 7.203 -0.978 23.420 1.00 83.19 81 ALA A C 1
ATOM 567 O O . ALA A 1 81 ? 6.218 -1.713 23.357 1.00 83.19 81 ALA A O 1
ATOM 568 N N . ALA A 1 82 ? 7.123 0.277 23.876 1.00 86.31 82 ALA A N 1
ATOM 569 C CA . ALA A 1 82 ? 5.873 0.874 24.342 1.00 86.31 82 ALA A CA 1
ATOM 570 C C . ALA A 1 82 ? 4.808 0.944 23.232 1.00 86.31 82 ALA A C 1
ATOM 572 O O . ALA A 1 82 ? 3.631 0.691 23.490 1.00 86.31 82 ALA A O 1
ATOM 573 N N . VAL A 1 83 ? 5.208 1.244 21.990 1.00 88.56 83 VAL A N 1
ATOM 574 C CA . VAL A 1 83 ? 4.307 1.213 20.826 1.00 88.56 83 VAL A CA 1
ATOM 575 C C . VAL A 1 83 ? 3.791 -0.200 20.572 1.00 88.56 83 VAL A C 1
ATOM 577 O O . VAL A 1 83 ? 2.598 -0.356 20.329 1.00 88.56 83 VAL A O 1
ATOM 580 N N . ALA A 1 84 ? 4.635 -1.226 20.680 1.00 88.38 84 ALA A N 1
ATOM 581 C CA . ALA A 1 84 ? 4.217 -2.608 20.465 1.00 88.38 84 ALA A CA 1
ATOM 582 C C . ALA A 1 84 ? 3.220 -3.100 21.532 1.00 88.38 84 ALA A C 1
ATOM 584 O O . ALA A 1 84 ? 2.200 -3.703 21.196 1.00 88.38 84 ALA A O 1
ATOM 585 N N . GLU A 1 85 ? 3.462 -2.800 22.813 1.00 89.94 85 GLU A N 1
ATOM 586 C CA . GLU A 1 85 ? 2.505 -3.097 23.893 1.00 89.94 85 GLU A CA 1
ATOM 587 C C . GLU A 1 85 ? 1.187 -2.341 23.707 1.00 89.94 85 GLU A C 1
ATOM 589 O O . GLU A 1 85 ? 0.094 -2.867 23.937 1.00 89.94 85 GLU A O 1
ATOM 594 N N . ARG A 1 86 ? 1.274 -1.082 23.271 1.00 91.06 86 ARG A N 1
ATOM 595 C CA . ARG A 1 86 ? 0.099 -0.267 22.979 1.00 91.06 86 ARG A CA 1
ATOM 596 C C . ARG A 1 86 ? -0.674 -0.806 21.780 1.00 91.06 86 ARG A C 1
ATOM 598 O O . ARG A 1 86 ? -1.901 -0.811 21.825 1.00 91.06 86 ARG A O 1
ATOM 605 N N . ALA A 1 87 ? 0.015 -1.295 20.752 1.00 92.88 87 ALA A N 1
ATOM 606 C CA . ALA A 1 87 ? -0.590 -1.920 19.586 1.00 92.88 87 ALA A CA 1
ATOM 607 C C . ALA A 1 87 ? -1.374 -3.180 19.967 1.00 92.88 87 ALA A C 1
ATOM 609 O O . ALA A 1 87 ? -2.507 -3.326 19.524 1.00 92.88 87 ALA A O 1
ATOM 610 N N . GLU A 1 88 ? -0.853 -4.034 20.853 1.00 94.00 88 GLU A N 1
ATOM 611 C CA . GLU A 1 88 ? -1.601 -5.190 21.377 1.00 94.00 88 GLU A CA 1
ATOM 612 C C . GLU A 1 88 ? -2.951 -4.761 21.982 1.00 94.00 88 GLU A C 1
ATOM 614 O O . 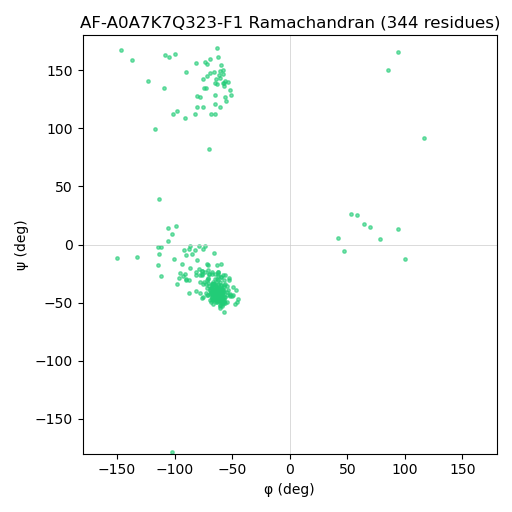GLU A 1 88 ? -4.005 -5.273 21.602 1.00 94.00 88 GLU A O 1
ATOM 619 N N . ARG A 1 89 ? -2.943 -3.744 22.855 1.00 93.62 89 ARG A N 1
ATOM 620 C CA . ARG A 1 89 ? -4.166 -3.236 23.503 1.00 93.62 89 ARG A CA 1
ATOM 621 C C . ARG A 1 89 ? -5.124 -2.572 22.515 1.00 93.62 89 ARG A C 1
ATOM 623 O O . ARG A 1 89 ? -6.328 -2.795 22.588 1.00 93.62 89 ARG A O 1
ATOM 630 N N . VAL A 1 90 ? -4.609 -1.757 21.595 1.00 94.94 90 VAL A N 1
ATOM 631 C CA . VAL A 1 90 ? -5.422 -1.097 20.560 1.00 94.94 90 VAL A CA 1
ATOM 632 C C . VAL A 1 90 ? -6.050 -2.124 19.619 1.00 94.94 90 VAL A C 1
ATOM 634 O O . VAL A 1 90 ? -7.224 -1.997 19.278 1.00 94.94 90 VAL A O 1
ATOM 637 N N . GLY A 1 91 ? -5.308 -3.165 19.245 1.00 94.88 91 GLY A N 1
ATOM 638 C CA . GLY A 1 91 ? -5.824 -4.262 18.437 1.00 94.88 91 GLY A CA 1
ATOM 639 C C . GLY A 1 91 ? -6.963 -5.008 19.134 1.00 94.88 91 GLY A C 1
ATOM 640 O O . GLY A 1 91 ? -8.000 -5.236 18.515 1.00 94.88 91 GLY A O 1
ATOM 641 N N . ALA A 1 92 ? -6.837 -5.279 20.438 1.00 94.75 92 ALA A N 1
ATOM 642 C CA . ALA A 1 92 ? -7.914 -5.872 21.233 1.00 94.75 92 ALA A CA 1
ATOM 643 C C . ALA A 1 92 ? -9.170 -4.978 21.285 1.00 94.75 92 ALA A C 1
ATOM 645 O O . ALA A 1 92 ? -10.289 -5.469 21.148 1.00 94.75 92 ALA A O 1
ATOM 646 N N . VAL A 1 93 ? -9.001 -3.654 21.410 1.00 94.94 93 VAL A N 1
ATOM 647 C CA . VAL A 1 93 ? -10.120 -2.694 21.344 1.00 94.94 93 VAL A CA 1
ATOM 648 C C . VAL A 1 93 ? -10.796 -2.719 19.968 1.00 94.94 93 VAL A C 1
ATOM 650 O O . VAL A 1 93 ? -12.024 -2.695 19.895 1.00 94.94 93 VAL A O 1
ATOM 653 N N . PHE A 1 94 ? -10.030 -2.799 18.875 1.00 95.69 94 PHE A N 1
ATOM 654 C CA . PHE A 1 94 ? -10.597 -2.934 17.531 1.00 95.69 94 PHE A CA 1
ATOM 655 C C . PHE A 1 94 ? -11.374 -4.243 17.351 1.00 95.69 94 PHE A C 1
ATOM 657 O O . PHE A 1 94 ? -12.466 -4.214 16.784 1.00 95.69 94 PHE A O 1
ATOM 664 N N . LEU A 1 95 ? -10.850 -5.367 17.849 1.00 95.94 95 LEU A N 1
ATOM 665 C CA . LEU A 1 95 ? -11.541 -6.661 17.822 1.00 95.94 95 LEU A CA 1
ATOM 666 C C . LEU A 1 95 ? -12.871 -6.599 18.581 1.00 95.94 95 LEU A C 1
ATOM 668 O O . LEU A 1 95 ? -13.906 -6.980 18.035 1.00 95.94 95 LEU A O 1
ATOM 672 N N . LEU A 1 96 ? -12.866 -6.037 19.793 1.00 94.12 96 LEU A N 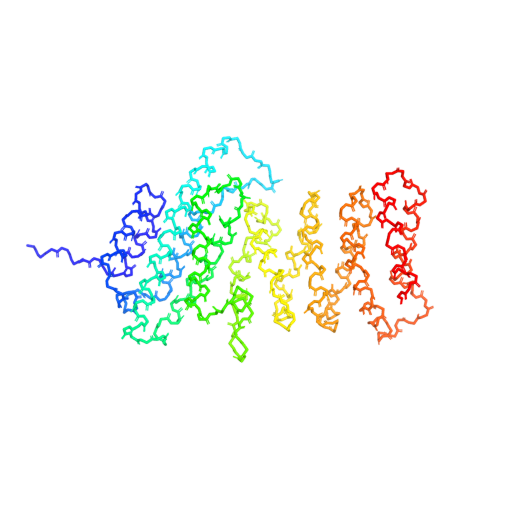1
ATOM 673 C CA . LEU A 1 96 ? -14.080 -5.845 20.586 1.00 94.12 96 LEU A CA 1
ATOM 674 C C . LEU A 1 96 ? -15.089 -4.937 19.870 1.00 94.12 96 LEU A C 1
ATOM 676 O O . LEU A 1 96 ? -16.286 -5.227 19.851 1.00 94.12 96 LEU A O 1
ATOM 680 N N . LEU A 1 97 ? -14.619 -3.852 19.248 1.00 91.81 97 LEU A N 1
ATOM 681 C CA . LEU A 1 97 ? -15.474 -2.950 18.480 1.00 91.81 97 LEU A CA 1
ATOM 682 C C . LEU A 1 97 ? -16.127 -3.674 17.293 1.00 91.81 97 LEU A C 1
ATOM 684 O O . LEU A 1 97 ? -17.333 -3.534 17.094 1.00 91.81 97 LEU A O 1
ATOM 688 N N . LEU A 1 98 ? -15.367 -4.468 16.533 1.00 92.12 98 LEU A N 1
ATOM 689 C CA . LEU A 1 98 ? -15.908 -5.273 15.434 1.00 92.12 98 LEU A CA 1
ATOM 690 C C . LEU A 1 98 ? -16.928 -6.297 15.938 1.00 92.12 98 LEU A C 1
ATOM 692 O O . LEU A 1 98 ? -18.027 -6.365 15.395 1.00 92.12 98 LEU A O 1
ATOM 696 N N . GLN A 1 99 ? -16.621 -7.014 17.021 1.00 92.38 99 GLN A N 1
ATOM 697 C CA . GLN A 1 99 ? -17.532 -7.986 17.628 1.00 92.38 99 GLN A CA 1
ATOM 698 C C . GLN A 1 99 ? -18.861 -7.341 18.049 1.00 92.38 99 GLN A C 1
ATOM 700 O O . GLN A 1 99 ? -19.938 -7.893 17.812 1.00 92.38 99 GLN A O 1
ATOM 705 N N . LYS A 1 100 ? -18.812 -6.152 18.660 1.00 89.88 100 LYS A N 1
ATOM 706 C CA . LYS A 1 100 ? -20.017 -5.418 19.063 1.00 89.88 100 LYS A CA 1
ATOM 707 C C . LYS A 1 100 ? -20.815 -4.932 17.852 1.00 89.88 100 LYS A C 1
ATOM 709 O O . LYS A 1 100 ? -22.041 -5.011 17.879 1.00 89.88 100 LYS A O 1
ATOM 714 N N . LEU A 1 101 ? -20.154 -4.480 16.784 1.00 88.00 101 LEU A N 1
ATOM 715 C CA . LEU A 1 101 ? -20.823 -4.085 15.539 1.00 88.00 101 LEU A CA 1
ATOM 716 C C . LEU A 1 101 ? -21.487 -5.278 14.836 1.00 88.00 101 LEU A C 1
ATOM 718 O O . LEU A 1 101 ? -22.620 -5.152 14.375 1.00 88.00 101 LEU A O 1
ATOM 722 N N . GLU A 1 102 ? -20.834 -6.439 14.800 1.00 88.44 102 GLU A N 1
ATOM 723 C CA . GLU A 1 102 ? -21.407 -7.683 14.272 1.00 88.44 102 GLU A CA 1
ATOM 724 C C . GLU A 1 102 ? -22.640 -8.116 15.075 1.00 88.44 102 GLU A C 1
ATOM 726 O O . GLU A 1 102 ? -23.699 -8.371 14.500 1.00 88.44 102 GLU A O 1
ATOM 731 N N . ALA A 1 103 ? -22.548 -8.119 16.411 1.00 87.88 103 ALA A N 1
ATOM 732 C CA . ALA A 1 103 ? -23.677 -8.433 17.285 1.00 87.88 103 ALA A CA 1
ATOM 733 C C . ALA A 1 103 ? -24.853 -7.462 17.079 1.00 87.88 103 ALA A C 1
ATOM 735 O O . ALA A 1 103 ? -26.013 -7.877 17.052 1.00 87.88 103 ALA A O 1
ATOM 736 N N . ALA A 1 104 ? -24.562 -6.175 16.879 1.00 85.38 104 ALA A N 1
ATOM 737 C CA . ALA A 1 104 ? -25.572 -5.168 16.578 1.00 85.38 104 ALA A CA 1
ATOM 738 C C . ALA A 1 104 ? -26.212 -5.392 15.194 1.00 85.38 104 ALA A C 1
ATOM 740 O O . ALA A 1 104 ? -27.411 -5.161 15.019 1.00 85.38 104 ALA A O 1
ATOM 741 N N . GLY A 1 105 ? -25.435 -5.894 14.230 1.00 83.50 105 GLY A N 1
ATOM 742 C CA . GLY A 1 105 ? -25.895 -6.281 12.896 1.00 83.50 105 GLY A CA 1
ATOM 743 C C . GLY A 1 105 ? -26.860 -7.457 12.929 1.00 83.50 105 GLY A C 1
ATOM 744 O O . GLY A 1 105 ? -27.890 -7.409 12.261 1.00 83.50 105 GLY A O 1
ATOM 745 N N . SER A 1 106 ? -26.601 -8.453 13.775 1.00 84.00 106 SER A N 1
ATOM 746 C CA . SER A 1 106 ? -27.525 -9.571 14.003 1.00 84.00 106 SER A CA 1
ATOM 747 C C . SER A 1 106 ? -28.859 -9.128 14.618 1.00 84.00 106 SER A C 1
ATOM 749 O O . SER A 1 106 ? -29.884 -9.753 14.366 1.00 84.00 106 SER A O 1
ATOM 751 N N . GLN A 1 107 ? -28.871 -8.044 15.404 1.00 81.56 107 GLN A N 1
ATOM 752 C CA . GLN A 1 107 ? -30.076 -7.537 16.077 1.00 81.56 107 GLN A CA 1
ATOM 753 C C . GLN A 1 107 ? -30.902 -6.561 15.225 1.00 81.56 107 GLN A C 1
ATOM 755 O O . GLN A 1 107 ? -32.129 -6.611 15.256 1.00 81.56 107 GLN A O 1
ATOM 760 N N . ARG A 1 108 ? -30.251 -5.639 14.500 1.00 75.69 108 ARG A N 1
ATOM 761 C CA . ARG A 1 108 ? -30.915 -4.555 13.740 1.00 75.69 108 ARG A CA 1
ATOM 762 C C . ARG A 1 108 ? -30.798 -4.684 12.217 1.00 75.69 108 ARG A C 1
ATOM 764 O O . ARG A 1 108 ? -31.349 -3.856 11.496 1.00 75.69 108 ARG A O 1
ATOM 771 N N . GLY A 1 109 ? -30.098 -5.704 11.728 1.00 76.25 109 GLY A N 1
ATOM 772 C CA . GLY A 1 109 ? -29.817 -5.925 10.312 1.00 76.25 109 GLY A CA 1
ATOM 773 C C . GLY A 1 109 ? -28.578 -5.172 9.808 1.00 76.25 109 GLY A C 1
ATOM 774 O O . GLY A 1 109 ? -28.242 -4.076 10.264 1.00 76.25 109 GLY A O 1
ATOM 775 N N . MET A 1 110 ? -27.908 -5.744 8.801 1.00 71.69 110 MET A N 1
ATOM 776 C CA . MET A 1 110 ? -26.659 -5.208 8.229 1.00 71.69 110 MET A CA 1
ATOM 777 C C . MET A 1 110 ? -26.800 -3.819 7.591 1.00 71.69 110 MET A C 1
ATOM 779 O O . MET A 1 110 ? -25.823 -3.072 7.531 1.00 71.69 110 MET A O 1
ATOM 783 N N . ALA A 1 111 ? -28.007 -3.434 7.167 1.00 75.69 111 ALA A N 1
ATOM 784 C CA . ALA A 1 111 ? -28.273 -2.116 6.590 1.00 75.69 111 ALA A CA 1
ATOM 785 C C . ALA A 1 111 ? -28.007 -0.966 7.582 1.00 75.69 111 ALA A C 1
ATOM 787 O O . ALA A 1 111 ? -27.527 0.092 7.179 1.00 75.69 111 ALA A O 1
ATOM 788 N N . ALA A 1 112 ? -28.255 -1.184 8.880 1.00 75.69 112 ALA A N 1
ATOM 789 C CA . ALA A 1 112 ? -28.010 -0.185 9.920 1.00 75.69 112 ALA A CA 1
ATOM 790 C C . ALA A 1 112 ? -26.521 -0.078 10.302 1.00 75.69 112 ALA A C 1
ATOM 792 O O . ALA A 1 112 ? -26.039 1.001 10.641 1.00 75.69 112 ALA A O 1
ATOM 793 N N . VAL A 1 113 ? -25.778 -1.188 10.229 1.00 81.81 113 VAL A N 1
ATOM 794 C CA . VAL A 1 113 ? -24.364 -1.268 10.648 1.00 81.81 113 VAL A CA 1
ATOM 795 C C . VAL A 1 113 ? -23.402 -0.878 9.533 1.00 81.81 113 VAL A C 1
ATOM 797 O O . VAL A 1 113 ? -22.336 -0.324 9.802 1.00 81.81 113 VAL A O 1
ATOM 800 N N . GLY A 1 114 ? -23.779 -1.122 8.277 1.00 83.25 114 GLY A N 1
ATOM 801 C CA . GLY A 1 114 ? -22.935 -0.900 7.104 1.00 83.25 114 GLY A CA 1
ATOM 802 C C . GLY A 1 114 ? -22.232 0.466 7.078 1.00 83.25 114 GLY A C 1
ATOM 803 O O . GLY A 1 114 ? -21.007 0.493 6.940 1.00 83.25 114 GLY A O 1
ATOM 804 N N . PRO A 1 115 ? -22.937 1.602 7.253 1.00 83.69 115 PRO A N 1
ATOM 805 C CA . PRO A 1 115 ? -22.311 2.926 7.240 1.00 83.69 115 PRO A CA 1
ATOM 806 C C . PRO A 1 115 ? -21.274 3.132 8.351 1.00 83.69 115 PRO A C 1
ATOM 808 O O . PRO A 1 115 ? -20.231 3.740 8.110 1.00 83.69 115 PRO A O 1
ATOM 811 N N . VAL A 1 116 ? -21.540 2.611 9.552 1.00 85.00 116 VAL A N 1
ATOM 812 C CA . VAL A 1 116 ? -20.632 2.695 10.707 1.00 85.00 116 VAL A CA 1
ATOM 813 C C . VAL A 1 116 ? -19.392 1.844 10.459 1.00 85.00 116 VAL A C 1
ATOM 815 O O . VAL A 1 116 ? -18.266 2.329 10.564 1.00 85.00 116 VAL A O 1
ATOM 818 N N . LEU A 1 117 ? -19.596 0.593 10.047 1.00 86.19 117 LEU A N 1
ATOM 819 C CA . LEU A 1 117 ? -18.519 -0.344 9.765 1.00 86.19 117 LEU A CA 1
ATOM 820 C C . LEU A 1 117 ? -17.585 0.197 8.672 1.00 86.19 117 LEU A C 1
ATOM 822 O O . LEU A 1 117 ? -16.368 0.167 8.840 1.00 86.19 117 LEU A O 1
ATOM 826 N N . ARG A 1 118 ? -18.131 0.802 7.608 1.00 86.50 118 ARG A N 1
ATOM 827 C CA . ARG A 1 118 ? -17.342 1.448 6.540 1.00 86.50 118 ARG A CA 1
ATOM 828 C C . ARG A 1 118 ? -16.400 2.544 7.057 1.00 86.50 118 ARG A C 1
ATOM 830 O O . ARG A 1 118 ? -15.305 2.695 6.521 1.00 86.50 118 ARG A O 1
ATOM 837 N N . ARG A 1 119 ? -16.794 3.302 8.088 1.00 87.25 119 ARG A N 1
ATOM 838 C CA . ARG A 1 119 ? -15.968 4.374 8.684 1.00 87.25 119 ARG A CA 1
ATOM 839 C C . ARG A 1 119 ? -14.828 3.832 9.550 1.00 87.25 119 ARG A C 1
ATOM 841 O O . ARG A 1 119 ? -13.758 4.439 9.595 1.00 87.25 119 ARG A O 1
ATOM 848 N N . VAL A 1 120 ? -15.042 2.689 10.199 1.00 91.06 120 VAL A N 1
ATOM 849 C CA . VAL A 1 120 ? -14.045 2.022 11.053 1.00 91.06 120 VAL A CA 1
ATOM 850 C C . VAL A 1 120 ? -13.052 1.205 10.220 1.00 91.06 120 VAL A C 1
ATOM 852 O O . VAL A 1 120 ? -11.851 1.243 10.485 1.00 91.06 120 VAL A O 1
ATOM 855 N N . GLN A 1 121 ? -13.535 0.522 9.177 1.00 91.31 121 GLN A N 1
ATOM 856 C CA . GLN A 1 121 ? -12.767 -0.423 8.358 1.00 91.31 121 GLN A CA 1
ATOM 857 C C . GLN A 1 121 ? -11.450 0.147 7.820 1.00 91.31 121 GLN A C 1
ATOM 859 O O . GLN A 1 121 ? -10.431 -0.531 7.877 1.00 91.31 121 GLN A O 1
ATOM 864 N N . GLY A 1 122 ? -11.440 1.387 7.319 1.00 92.81 122 GLY A N 1
ATOM 865 C CA . GLY A 1 122 ? -10.223 1.985 6.760 1.00 92.81 122 GLY A CA 1
ATOM 866 C C . GLY A 1 122 ? -9.094 2.128 7.787 1.00 92.81 122 GLY A C 1
ATOM 867 O O . GLY A 1 122 ? -7.959 1.744 7.516 1.00 92.81 122 GLY A O 1
ATOM 868 N N . HIS A 1 123 ? -9.412 2.621 8.985 1.00 94.94 123 HIS A N 1
ATOM 869 C CA . HIS A 1 123 ? -8.431 2.810 10.058 1.00 94.94 123 HIS A CA 1
ATOM 870 C C . HIS A 1 123 ? -7.996 1.481 10.680 1.00 94.94 123 HIS A C 1
ATOM 872 O O . HIS A 1 123 ? -6.806 1.271 10.902 1.00 94.94 123 HIS A O 1
ATOM 878 N N . ALA A 1 124 ? -8.939 0.561 10.902 1.00 95.62 124 ALA A N 1
ATOM 879 C CA . ALA A 1 124 ? -8.633 -0.775 11.405 1.00 95.62 124 ALA A CA 1
ATOM 880 C C . ALA A 1 124 ? -7.746 -1.565 10.423 1.00 95.62 124 ALA A C 1
ATOM 882 O O . ALA A 1 124 ? -6.802 -2.227 10.847 1.00 95.62 124 ALA A O 1
ATOM 883 N N . PHE A 1 125 ? -7.979 -1.430 9.111 1.00 96.69 125 PHE A N 1
ATOM 884 C CA . PHE A 1 125 ? -7.123 -2.013 8.077 1.00 96.69 125 PHE A CA 1
ATOM 885 C C . PHE A 1 125 ? -5.701 -1.436 8.113 1.00 96.69 125 PHE A C 1
ATOM 887 O O . PHE A 1 125 ? -4.737 -2.197 8.124 1.00 96.69 125 PHE A O 1
ATOM 894 N N . ILE A 1 126 ? -5.552 -0.105 8.168 1.00 96.06 126 ILE A N 1
ATOM 895 C CA . ILE A 1 126 ? -4.231 0.546 8.239 1.00 96.06 126 ILE A CA 1
ATOM 896 C C . ILE A 1 126 ? -3.469 0.077 9.482 1.00 96.06 126 ILE A C 1
ATOM 898 O O . ILE A 1 126 ? -2.300 -0.300 9.379 1.00 96.06 126 ILE A O 1
ATOM 902 N N . PHE A 1 127 ? -4.134 0.042 10.638 1.00 96.44 127 PHE A N 1
ATOM 903 C CA . PHE A 1 127 ? -3.558 -0.468 11.878 1.00 96.44 127 PHE A CA 1
ATOM 904 C C . PHE A 1 127 ? -3.113 -1.935 11.737 1.00 96.44 127 PHE A C 1
ATOM 906 O O . PHE A 1 127 ? -1.958 -2.255 12.019 1.00 96.44 127 PHE A O 1
ATOM 913 N N . ALA A 1 128 ? -3.985 -2.817 11.239 1.00 96.94 128 ALA A N 1
ATOM 914 C CA . ALA A 1 128 ? -3.676 -4.236 11.091 1.00 96.94 128 ALA A CA 1
ATOM 915 C C . ALA A 1 128 ? -2.472 -4.463 10.161 1.00 96.94 128 ALA A C 1
ATOM 917 O O . ALA A 1 128 ? -1.536 -5.188 10.493 1.00 96.94 128 ALA A O 1
ATOM 918 N N . VAL A 1 129 ? -2.435 -3.775 9.016 1.00 96.31 129 VAL A N 1
ATOM 919 C CA . VAL A 1 129 ? -1.331 -3.873 8.050 1.00 96.31 129 VAL A CA 1
ATOM 920 C C . VAL A 1 129 ? -0.015 -3.338 8.619 1.00 96.31 129 VAL A C 1
ATOM 922 O O . VAL A 1 129 ? 1.035 -3.891 8.295 1.00 96.31 129 VAL A O 1
ATOM 925 N N . THR A 1 130 ? -0.073 -2.319 9.480 1.00 95.19 130 THR A N 1
ATOM 926 C CA . THR A 1 130 ? 1.096 -1.721 10.147 1.00 95.19 130 THR A CA 1
ATOM 927 C C . THR A 1 130 ? 1.775 -2.684 11.124 1.00 95.19 130 THR A C 1
ATOM 929 O O . THR A 1 130 ? 2.998 -2.645 11.271 1.00 95.19 130 THR A O 1
ATOM 932 N N . HIS A 1 131 ? 0.991 -3.543 11.783 1.00 95.62 131 HIS A N 1
ATOM 933 C CA . HIS A 1 131 ? 1.452 -4.364 12.906 1.00 95.62 131 HIS A CA 1
ATOM 934 C C . HIS A 1 131 ? 1.472 -5.870 12.638 1.00 95.62 131 HIS A C 1
ATOM 936 O O . HIS A 1 131 ? 1.991 -6.596 13.470 1.00 95.62 131 HIS A O 1
ATOM 942 N N . LYS A 1 132 ? 0.946 -6.374 11.512 1.00 94.88 132 LYS A N 1
ATOM 943 C CA . LYS A 1 132 ? 0.877 -7.827 11.226 1.00 94.88 132 LYS A CA 1
ATOM 944 C C . LYS A 1 132 ? 2.228 -8.504 10.934 1.00 94.88 132 LYS A C 1
ATOM 946 O O . LYS A 1 132 ? 2.358 -9.721 11.098 1.00 94.88 132 LYS A O 1
ATOM 951 N N . ASP A 1 133 ? 3.210 -7.742 10.455 1.00 92.75 133 ASP A N 1
ATOM 952 C CA . ASP A 1 133 ? 4.512 -8.245 9.999 1.00 92.75 133 ASP A CA 1
ATOM 953 C C . ASP A 1 133 ? 5.603 -7.936 11.029 1.00 92.75 133 ASP A C 1
ATOM 955 O O . ASP A 1 133 ? 5.434 -7.081 11.896 1.00 92.75 133 ASP A O 1
ATOM 959 N N . GLU A 1 134 ? 6.731 -8.641 10.953 1.00 92.38 134 GLU A N 1
ATOM 960 C CA . GLU A 1 134 ? 7.870 -8.372 11.828 1.00 92.38 134 GLU A CA 1
ATOM 961 C C . GLU A 1 134 ? 8.505 -7.018 11.496 1.00 92.38 134 GLU A C 1
ATOM 963 O O . GLU A 1 134 ? 9.062 -6.802 10.420 1.00 92.38 134 GLU A O 1
ATOM 968 N N . ARG A 1 135 ? 8.370 -6.086 12.439 1.00 89.25 135 ARG A N 1
ATOM 969 C CA . ARG A 1 135 ? 8.866 -4.711 12.377 1.00 89.25 135 ARG A CA 1
ATOM 970 C C . ARG A 1 135 ? 9.494 -4.301 13.712 1.00 89.25 135 ARG A C 1
ATOM 972 O O . ARG A 1 135 ? 9.101 -4.854 14.744 1.00 89.25 135 ARG A O 1
ATOM 979 N N . PRO A 1 136 ? 10.369 -3.276 13.728 1.00 87.50 136 PRO A N 1
ATOM 980 C CA . PRO A 1 136 ? 10.986 -2.772 14.959 1.00 87.50 136 PRO A CA 1
ATOM 981 C C . PRO A 1 136 ? 9.986 -2.342 16.046 1.00 87.50 136 PRO A C 1
ATOM 983 O O . PRO A 1 136 ? 10.310 -2.386 17.225 1.00 87.50 136 PRO A O 1
ATOM 986 N N . TRP A 1 137 ? 8.770 -1.941 15.660 1.00 90.25 137 TRP A N 1
ATOM 987 C CA . TRP A 1 137 ? 7.682 -1.519 16.557 1.00 90.25 137 TRP A CA 1
ATOM 988 C C . TRP A 1 137 ? 6.644 -2.620 16.841 1.00 90.25 137 TRP A C 1
ATOM 990 O O . TRP A 1 137 ? 5.542 -2.314 17.288 1.00 90.25 137 TRP A O 1
ATOM 1000 N N . SER A 1 138 ? 6.955 -3.888 16.550 1.00 91.88 138 SER A N 1
ATOM 1001 C CA . SER A 1 138 ? 6.019 -5.012 16.703 1.00 91.88 138 SER A CA 1
ATOM 1002 C C . SER A 1 138 ? 6.573 -6.110 17.618 1.00 91.88 138 SER A C 1
ATOM 1004 O O . SER A 1 138 ? 7.740 -6.487 17.535 1.00 91.88 138 SER A O 1
ATOM 1006 N N . THR A 1 139 ? 5.707 -6.691 18.444 1.00 93.31 139 THR A N 1
ATOM 1007 C CA . THR A 1 139 ? 5.945 -7.922 19.219 1.00 93.31 139 THR A CA 1
ATOM 1008 C C . THR A 1 139 ? 5.138 -9.087 18.649 1.00 93.31 139 THR A C 1
ATOM 1010 O O . THR A 1 139 ? 4.162 -8.878 17.929 1.00 93.31 139 THR A O 1
ATOM 1013 N N . ALA A 1 140 ? 5.490 -10.327 19.010 1.00 94.50 140 ALA A N 1
ATOM 1014 C CA . ALA A 1 140 ? 4.746 -11.519 18.585 1.00 94.50 140 ALA A CA 1
ATOM 1015 C C . ALA A 1 140 ? 3.238 -11.423 18.884 1.00 94.50 140 ALA A C 1
ATOM 1017 O O . ALA A 1 140 ? 2.435 -11.708 18.000 1.00 94.50 140 ALA A O 1
ATOM 1018 N N . ARG A 1 141 ? 2.873 -10.922 20.072 1.00 94.19 141 ARG A N 1
ATOM 1019 C CA . ARG A 1 141 ? 1.475 -10.713 20.478 1.00 94.19 141 ARG A CA 1
ATOM 1020 C C . ARG A 1 141 ? 0.778 -9.634 19.658 1.00 94.19 141 ARG A C 1
ATOM 1022 O O . ARG A 1 141 ? -0.297 -9.877 19.126 1.00 94.19 141 ARG A O 1
ATOM 1029 N N . SER A 1 142 ? 1.407 -8.467 19.479 1.00 94.00 142 SER A N 1
ATOM 1030 C CA . SER A 1 142 ? 0.822 -7.401 18.649 1.00 94.00 142 SER A CA 1
ATOM 1031 C C . SER A 1 142 ? 0.582 -7.856 17.202 1.00 94.00 142 SER A C 1
ATOM 1033 O O . SER A 1 142 ? -0.437 -7.503 16.613 1.00 94.00 142 SER A O 1
ATOM 1035 N N . ARG A 1 143 ? 1.472 -8.703 16.657 1.00 96.75 143 ARG A N 1
ATOM 1036 C CA . ARG A 1 143 ? 1.324 -9.289 15.318 1.00 96.75 143 ARG A CA 1
ATOM 1037 C C . ARG A 1 143 ? 0.165 -10.269 15.241 1.00 96.75 143 ARG A C 1
ATOM 1039 O O . ARG A 1 143 ? -0.556 -10.261 14.252 1.00 96.75 143 ARG A O 1
ATOM 1046 N N . GLU A 1 144 ? 0.006 -11.118 16.251 1.00 96.81 144 GLU A N 1
ATOM 1047 C CA . GLU A 1 144 ? -1.099 -12.074 16.334 1.00 96.81 144 GLU A CA 1
ATOM 1048 C C . GLU A 1 144 ? -2.446 -11.347 16.352 1.00 96.81 144 GLU A C 1
ATOM 1050 O O . GLU A 1 144 ? -3.267 -11.570 15.465 1.00 96.81 144 GLU A O 1
ATOM 1055 N N . VAL A 1 145 ? -2.601 -10.367 17.247 1.00 96.75 145 VAL A N 1
ATOM 1056 C CA . VAL A 1 145 ? -3.811 -9.536 17.332 1.00 96.75 145 VAL A CA 1
ATOM 1057 C C . VAL A 1 145 ? -4.063 -8.772 16.027 1.00 96.75 145 VAL A C 1
ATOM 1059 O O . VAL A 1 145 ? -5.200 -8.673 15.574 1.00 96.75 145 VAL A O 1
ATOM 1062 N N . ALA A 1 146 ? -3.023 -8.235 15.381 1.00 96.88 146 ALA A N 1
ATOM 1063 C CA . ALA A 1 146 ? -3.168 -7.524 14.111 1.00 96.88 146 ALA A CA 1
ATOM 1064 C C . ALA A 1 146 ? -3.600 -8.441 12.952 1.00 96.88 146 ALA A C 1
ATOM 1066 O O . ALA A 1 146 ? -4.368 -8.009 12.090 1.00 96.88 146 ALA A O 1
ATOM 1067 N N . ARG A 1 147 ? -3.132 -9.697 12.919 1.00 97.44 147 ARG A N 1
ATOM 1068 C CA . ARG A 1 147 ? -3.568 -10.696 11.926 1.00 97.44 147 ARG A CA 1
ATOM 1069 C C . ARG A 1 147 ? -5.006 -11.122 12.164 1.00 97.44 147 ARG A C 1
ATOM 1071 O O . ARG A 1 147 ? -5.797 -11.063 11.228 1.00 97.44 147 ARG A O 1
ATOM 1078 N N . GLU A 1 148 ? -5.351 -11.444 13.407 1.00 97.25 148 GLU A N 1
ATOM 1079 C CA . GLU A 1 148 ? -6.725 -11.768 13.791 1.00 97.25 148 GLU A CA 1
ATOM 1080 C C . GLU A 1 148 ? -7.671 -10.618 13.425 1.00 97.25 148 GLU A C 1
ATOM 1082 O O . GLU A 1 148 ? -8.710 -10.826 12.801 1.00 97.25 148 GLU A O 1
ATOM 1087 N N . LEU A 1 149 ? -7.277 -9.376 13.720 1.00 97.25 149 LEU A N 1
ATOM 1088 C CA . LEU A 1 149 ? -8.052 -8.197 13.355 1.00 97.25 149 LEU A CA 1
ATOM 1089 C C . LEU A 1 149 ? -8.253 -8.074 11.843 1.00 97.25 149 LEU A C 1
ATOM 1091 O O . LEU A 1 149 ? -9.357 -7.749 11.410 1.00 97.25 149 LEU A O 1
ATOM 1095 N N . LEU A 1 150 ? -7.218 -8.321 11.036 1.00 96.94 150 LEU A N 1
ATOM 1096 C CA . LEU A 1 150 ? -7.339 -8.283 9.578 1.00 96.94 150 LEU A CA 1
ATOM 1097 C C . LEU A 1 150 ? -8.328 -9.341 9.073 1.00 96.94 150 LEU A C 1
ATOM 1099 O O . LEU A 1 150 ? -9.177 -9.030 8.239 1.00 96.94 150 LEU A O 1
ATOM 1103 N N . GLU A 1 151 ? -8.245 -10.563 9.596 1.00 96.19 151 GLU A N 1
ATOM 1104 C CA . GLU A 1 151 ? -9.139 -11.669 9.240 1.00 96.19 151 GLU A CA 1
ATOM 1105 C C . GLU A 1 151 ? -10.591 -11.358 9.617 1.00 96.19 151 GLU A C 1
ATOM 1107 O O . GLU A 1 151 ? -11.484 -11.435 8.770 1.00 96.19 151 GLU A O 1
ATOM 1112 N N . ARG A 1 152 ? -10.828 -10.912 10.857 1.00 94.81 152 ARG A N 1
ATOM 1113 C CA . ARG A 1 152 ? -12.157 -10.504 11.337 1.00 94.81 152 ARG A CA 1
ATOM 1114 C C . ARG A 1 152 ? -12.721 -9.337 10.542 1.00 94.81 152 ARG A C 1
ATOM 1116 O O . ARG A 1 152 ? -13.903 -9.325 10.228 1.00 94.81 152 ARG A O 1
ATOM 1123 N N . LEU A 1 153 ? -11.892 -8.367 10.174 1.00 94.50 153 LEU A N 1
ATOM 1124 C CA . LEU A 1 153 ? -12.309 -7.212 9.384 1.00 94.50 153 LEU A CA 1
ATOM 1125 C C . LEU A 1 153 ? -12.751 -7.601 7.966 1.00 94.50 153 LEU A C 1
ATOM 1127 O O . LEU A 1 153 ? -13.750 -7.072 7.472 1.00 94.50 153 LEU A O 1
ATOM 1131 N N . VAL A 1 154 ? -12.037 -8.534 7.331 1.00 93.00 154 VAL A N 1
ATOM 1132 C CA . VAL A 1 154 ? -12.397 -9.099 6.022 1.00 93.00 154 VAL A CA 1
ATOM 1133 C C . VAL A 1 154 ? -13.716 -9.878 6.121 1.00 93.00 154 VAL A C 1
ATOM 1135 O O . VAL A 1 154 ? -14.626 -9.634 5.325 1.00 93.00 154 VAL A O 1
ATOM 1138 N N . GLN A 1 155 ? -13.875 -10.710 7.155 1.00 91.12 155 GLN A N 1
ATOM 1139 C CA . GLN A 1 155 ? -15.110 -11.459 7.423 1.00 91.12 155 GLN A CA 1
ATOM 1140 C C . GLN A 1 155 ? -16.308 -10.545 7.724 1.00 91.12 155 GLN A C 1
ATOM 1142 O O . GLN A 1 155 ? -17.381 -10.736 7.157 1.00 91.12 155 GLN A O 1
ATOM 1147 N N . ALA A 1 156 ? -16.130 -9.507 8.547 1.00 88.25 156 ALA A N 1
ATOM 1148 C CA . ALA A 1 156 ? -17.167 -8.524 8.875 1.00 88.25 156 ALA A CA 1
ATOM 1149 C C . ALA A 1 156 ? -17.603 -7.703 7.651 1.00 88.25 156 ALA A C 1
ATOM 1151 O O . ALA A 1 156 ? -18.752 -7.271 7.552 1.00 88.25 156 ALA A O 1
ATOM 1152 N N . ALA A 1 157 ? -16.698 -7.494 6.688 1.00 87.12 157 ALA A N 1
ATOM 1153 C CA . ALA A 1 157 ? -17.025 -6.920 5.383 1.00 87.12 157 ALA A CA 1
ATOM 1154 C C . ALA A 1 157 ? -17.745 -7.912 4.448 1.00 87.12 157 ALA A C 1
ATOM 1156 O O . ALA A 1 157 ? -18.113 -7.546 3.332 1.00 87.12 157 ALA A O 1
ATOM 1157 N N . GLY A 1 158 ? -17.915 -9.165 4.874 1.00 87.00 158 GLY A N 1
ATOM 1158 C CA . GLY A 1 158 ? -18.456 -10.261 4.082 1.00 87.00 158 GLY A CA 1
ATOM 1159 C C . GLY A 1 158 ? -17.528 -10.730 2.962 1.00 87.00 158 GLY A C 1
ATOM 1160 O O . GLY A 1 158 ? -18.013 -11.391 2.051 1.00 87.00 158 GLY A O 1
ATOM 1161 N N . CYS A 1 159 ? -16.251 -10.354 2.969 1.00 89.19 159 CYS A N 1
ATOM 1162 C CA . CYS A 1 159 ? -15.286 -10.696 1.922 1.00 89.19 159 CYS A CA 1
ATOM 1163 C C . CYS A 1 159 ? -14.576 -12.017 2.262 1.00 89.19 159 CYS A C 1
ATOM 1165 O O . CYS A 1 159 ? -14.361 -12.316 3.435 1.00 89.19 159 CYS A O 1
ATOM 1167 N N . GLY A 1 160 ? -14.194 -12.804 1.253 1.00 88.88 160 GLY A N 1
ATOM 1168 C CA . GLY A 1 160 ? -13.434 -14.047 1.428 1.00 88.88 160 GLY A CA 1
ATOM 1169 C C . GLY A 1 160 ? -11.918 -13.846 1.477 1.00 88.88 160 GLY A C 1
ATOM 1170 O O . GLY A 1 160 ? -11.198 -14.698 1.993 1.00 88.88 160 GLY A O 1
ATOM 1171 N N . SER A 1 161 ? -11.418 -12.719 0.964 1.00 93.25 161 SER A N 1
ATOM 1172 C CA . SER A 1 161 ? -9.992 -12.384 0.994 1.00 93.25 161 SER A CA 1
ATOM 1173 C C . SER A 1 161 ? -9.736 -10.881 1.142 1.00 93.25 161 SER A C 1
ATOM 1175 O O . SER A 1 161 ? -10.634 -10.048 0.984 1.00 93.25 161 SER A O 1
ATOM 1177 N N . VAL A 1 162 ? -8.482 -10.518 1.431 1.00 94.38 162 VAL A N 1
ATOM 1178 C CA . VAL A 1 162 ? -8.046 -9.113 1.487 1.00 94.38 162 VAL A CA 1
ATOM 1179 C C . VAL A 1 162 ? -8.163 -8.443 0.114 1.00 94.38 162 VAL A C 1
ATOM 1181 O O . VAL A 1 162 ? -8.526 -7.273 0.021 1.00 94.38 162 VAL A O 1
ATOM 1184 N N . GLU A 1 163 ? -7.858 -9.169 -0.957 1.00 93.62 163 GLU A N 1
ATOM 1185 C CA . GLU A 1 163 ? -7.965 -8.686 -2.334 1.00 93.62 163 GLU A CA 1
ATOM 1186 C C . GLU A 1 163 ? -9.418 -8.340 -2.661 1.00 93.62 163 GLU A C 1
ATOM 1188 O O . GLU A 1 163 ? -9.680 -7.265 -3.193 1.00 93.62 163 GLU A O 1
ATOM 1193 N N . GLU A 1 164 ? -10.365 -9.208 -2.287 1.00 92.56 164 GLU A N 1
ATOM 1194 C CA . GLU A 1 164 ? -11.804 -8.942 -2.395 1.00 92.56 164 GLU A CA 1
ATOM 1195 C C . GLU A 1 164 ? -12.228 -7.738 -1.542 1.00 92.56 164 GLU A C 1
ATOM 1197 O O . GLU A 1 164 ? -12.934 -6.860 -2.029 1.00 92.56 164 GLU A O 1
ATOM 1202 N N . PHE A 1 165 ? -11.722 -7.618 -0.312 1.00 93.19 165 PHE A N 1
ATOM 1203 C CA . PHE A 1 165 ? -11.976 -6.455 0.544 1.00 93.19 165 PHE A CA 1
ATOM 1204 C C . PHE A 1 165 ? -11.504 -5.131 -0.089 1.00 93.19 165 PHE A C 1
ATOM 1206 O O . PHE A 1 165 ? -12.193 -4.106 -0.015 1.00 93.19 165 PHE A O 1
ATOM 1213 N N . LEU A 1 166 ? -10.327 -5.130 -0.722 1.00 93.56 166 LEU A N 1
ATOM 1214 C CA . LEU A 1 166 ? -9.753 -3.933 -1.334 1.00 93.56 166 LEU A CA 1
ATOM 1215 C C . LEU A 1 166 ? -10.431 -3.573 -2.655 1.00 93.56 166 LEU A C 1
ATOM 1217 O O . LEU A 1 166 ? -10.750 -2.400 -2.854 1.00 93.56 166 LEU A O 1
ATOM 1221 N N . ARG A 1 167 ? -10.656 -4.555 -3.534 1.00 89.50 167 ARG A N 1
ATOM 1222 C CA . ARG A 1 167 ? -11.216 -4.343 -4.878 1.00 89.50 167 ARG A CA 1
ATOM 1223 C C . ARG A 1 167 ? -12.744 -4.219 -4.887 1.00 89.50 167 ARG A C 1
ATOM 1225 O O . ARG A 1 167 ? -13.286 -3.566 -5.771 1.00 89.50 167 ARG A O 1
ATOM 1232 N N . GLY A 1 168 ? -13.409 -4.776 -3.876 1.00 85.19 168 GLY A N 1
ATOM 1233 C CA . GLY A 1 168 ? -14.858 -4.945 -3.832 1.00 85.19 168 GLY A CA 1
ATOM 1234 C C . GLY A 1 168 ? -15.284 -6.320 -4.346 1.00 85.19 168 GLY A C 1
ATOM 1235 O O . GLY A 1 168 ? -14.501 -7.053 -4.960 1.00 85.19 168 GLY A O 1
ATOM 1236 N N . LYS A 1 169 ? -16.537 -6.684 -4.078 1.00 80.00 169 LYS A N 1
ATOM 1237 C CA . LYS A 1 169 ? -17.132 -7.914 -4.608 1.00 80.00 169 LYS A CA 1
ATOM 1238 C C . LYS A 1 169 ? -17.438 -7.766 -6.093 1.00 80.00 169 LYS A C 1
ATOM 1240 O O . LYS A 1 169 ? -17.584 -6.659 -6.607 1.00 80.00 169 LYS A O 1
ATOM 1245 N N . GLU A 1 170 ? -17.533 -8.889 -6.799 1.00 63.47 170 GLU A N 1
ATOM 1246 C CA . GLU A 1 170 ? -18.002 -8.868 -8.185 1.00 63.47 170 GLU A CA 1
ATOM 1247 C C . GLU A 1 170 ? -19.468 -8.409 -8.226 1.00 63.47 170 GLU A C 1
ATOM 1249 O O . GLU A 1 170 ? -20.354 -9.099 -7.730 1.00 63.47 170 GLU A O 1
ATOM 1254 N N . GLY A 1 171 ? -19.695 -7.219 -8.794 1.00 56.16 171 GLY A N 1
ATOM 1255 C CA . GLY A 1 171 ? -21.003 -6.568 -8.902 1.00 56.16 171 GLY A CA 1
ATOM 1256 C C . GLY A 1 171 ? -21.059 -5.250 -8.130 1.00 56.16 171 GLY A C 1
ATOM 1257 O O . GLY A 1 171 ? -21.365 -5.268 -6.951 1.00 56.16 171 GLY A O 1
ATOM 1258 N N . ASP A 1 172 ? -20.744 -4.140 -8.811 1.00 57.41 172 ASP A N 1
ATOM 1259 C CA . ASP A 1 172 ? -20.928 -2.706 -8.465 1.00 57.41 172 ASP A CA 1
ATOM 1260 C C . ASP A 1 172 ? -20.637 -2.216 -7.020 1.00 57.41 172 ASP A C 1
ATOM 1262 O O . ASP A 1 172 ? -20.845 -1.048 -6.692 1.00 57.41 172 ASP A O 1
ATOM 1266 N N . GLU A 1 173 ? -20.118 -3.066 -6.133 1.00 69.38 173 GLU A N 1
ATOM 1267 C CA . GLU A 1 173 ? -19.730 -2.691 -4.781 1.00 69.38 173 GLU A CA 1
ATOM 1268 C C . GLU A 1 173 ? -18.335 -2.062 -4.789 1.00 69.38 173 GLU A C 1
ATOM 1270 O O . GLU A 1 173 ? -17.326 -2.730 -5.017 1.00 69.38 173 GLU A O 1
ATOM 1275 N N . GLU A 1 174 ? -18.270 -0.764 -4.484 1.00 78.69 174 GLU A N 1
ATOM 1276 C CA . GLU A 1 174 ? -17.001 -0.052 -4.341 1.00 78.69 174 GLU A CA 1
ATOM 1277 C C . GLU A 1 174 ? -16.156 -0.665 -3.208 1.00 78.69 174 GLU A C 1
ATOM 1279 O O . GLU A 1 174 ? -16.538 -0.671 -2.025 1.00 78.69 174 GLU A O 1
ATOM 1284 N N . GLY A 1 175 ? -14.982 -1.175 -3.588 1.00 86.75 175 GLY A N 1
ATOM 1285 C CA . GLY A 1 175 ? -13.985 -1.718 -2.677 1.00 86.75 175 GLY A CA 1
ATOM 1286 C C . GLY A 1 175 ? -13.415 -0.689 -1.702 1.00 86.75 175 GLY A C 1
ATOM 1287 O O . GLY A 1 175 ? -13.613 0.523 -1.809 1.00 86.75 175 GLY A O 1
ATOM 1288 N N . ARG A 1 176 ? -12.676 -1.165 -0.698 1.00 91.44 176 ARG A N 1
ATOM 1289 C CA . ARG A 1 176 ? -12.126 -0.294 0.355 1.00 91.44 176 ARG A CA 1
ATOM 1290 C C . ARG A 1 176 ? -10.803 0.363 -0.014 1.00 91.44 176 ARG A C 1
ATOM 1292 O O . ARG A 1 176 ? -10.370 1.268 0.700 1.00 91.44 176 ARG A O 1
ATOM 1299 N N . PHE A 1 177 ? -10.190 -0.013 -1.135 1.00 93.88 177 PHE A N 1
ATOM 1300 C CA . PHE A 1 177 ? -8.905 0.540 -1.560 1.00 93.88 177 PHE A CA 1
ATOM 1301 C C . PHE A 1 177 ? -8.932 2.067 -1.702 1.00 93.88 177 PHE A C 1
ATOM 1303 O O . PHE A 1 177 ? -8.073 2.749 -1.144 1.00 93.88 177 PHE A O 1
ATOM 1310 N N . GLY A 1 178 ? -9.954 2.628 -2.358 1.00 92.00 178 GLY A N 1
ATOM 1311 C CA . GLY A 1 178 ? -10.092 4.077 -2.521 1.00 92.00 178 GLY A CA 1
ATOM 1312 C C . GLY A 1 178 ? -10.162 4.838 -1.192 1.00 92.00 178 GLY A C 1
ATOM 1313 O O . GLY A 1 178 ? -9.561 5.910 -1.070 1.00 92.00 178 GLY A O 1
ATOM 1314 N N . ALA A 1 179 ? -10.842 4.267 -0.192 1.00 91.62 179 ALA A N 1
ATOM 1315 C CA . ALA A 1 179 ? -10.944 4.824 1.155 1.00 91.62 179 ALA A CA 1
ATOM 1316 C C . ALA A 1 179 ? -9.612 4.732 1.917 1.00 91.62 179 ALA A C 1
ATOM 1318 O O . ALA A 1 179 ? -9.193 5.711 2.529 1.00 91.62 179 ALA A O 1
ATOM 1319 N N . VAL A 1 180 ? -8.907 3.599 1.834 1.00 93.94 180 VAL A N 1
ATOM 1320 C CA . VAL A 1 180 ? -7.572 3.440 2.439 1.00 93.94 180 VAL A CA 1
ATOM 1321 C C . VAL A 1 180 ? -6.581 4.431 1.824 1.00 93.94 180 VAL A C 1
ATOM 1323 O O . VAL A 1 180 ? -5.878 5.126 2.554 1.00 93.94 180 VAL A O 1
ATOM 1326 N N . MET A 1 181 ? -6.564 4.569 0.495 1.00 94.69 181 MET A N 1
ATOM 1327 C CA . MET A 1 181 ? -5.700 5.539 -0.190 1.00 94.69 181 MET A CA 1
ATOM 1328 C C . MET A 1 181 ? -6.026 6.982 0.207 1.00 94.69 181 MET A C 1
ATOM 1330 O O . MET A 1 181 ? -5.127 7.811 0.322 1.00 94.69 181 MET A O 1
ATOM 1334 N N . TRP A 1 182 ? -7.302 7.293 0.451 1.00 93.00 182 TRP A N 1
ATOM 1335 C CA . TRP A 1 182 ? -7.705 8.608 0.943 1.00 93.00 182 TRP A CA 1
ATOM 1336 C C . TRP A 1 182 ? -7.160 8.900 2.346 1.00 93.00 182 TRP A C 1
ATOM 1338 O O . TRP A 1 182 ? -6.641 9.989 2.580 1.00 93.00 182 TRP A O 1
ATOM 1348 N N . LEU A 1 183 ? -7.221 7.921 3.252 1.00 92.69 183 LEU A N 1
ATOM 1349 C CA . LEU A 1 183 ? -6.687 8.046 4.611 1.00 92.69 183 LEU A CA 1
ATOM 1350 C C . LEU A 1 183 ? -5.157 8.165 4.638 1.00 92.69 183 LEU A C 1
ATOM 1352 O O . LEU A 1 183 ? -4.621 8.886 5.473 1.00 92.69 183 LEU A O 1
ATOM 1356 N N . LEU A 1 184 ? -4.455 7.498 3.716 1.00 92.75 184 LEU A N 1
ATOM 1357 C CA . LEU A 1 184 ? -2.993 7.571 3.616 1.00 92.75 184 LEU A CA 1
ATOM 1358 C C . LEU A 1 184 ? -2.487 8.839 2.916 1.00 92.75 184 LEU A C 1
ATOM 1360 O O . LEU A 1 184 ? -1.340 9.226 3.122 1.00 92.75 184 LEU A O 1
ATOM 1364 N N . LYS A 1 185 ? -3.318 9.515 2.113 1.00 91.94 185 LYS A N 1
ATOM 1365 C CA . LYS A 1 185 ? -2.944 10.720 1.352 1.00 91.94 185 LYS A CA 1
ATOM 1366 C C . LYS A 1 185 ? -2.156 11.779 2.152 1.00 91.94 185 LYS A C 1
ATOM 1368 O O . LYS A 1 185 ? -1.128 12.217 1.636 1.00 91.94 185 LYS A O 1
ATOM 1373 N N . PRO A 1 186 ? -2.570 12.220 3.360 1.00 90.94 186 PRO A N 1
ATOM 1374 C CA . PRO A 1 186 ? -1.814 13.224 4.122 1.00 90.94 186 PRO A CA 1
ATOM 1375 C C . PRO A 1 186 ? -0.430 12.736 4.579 1.00 90.94 186 PRO A C 1
ATOM 1377 O O . PRO A 1 186 ? 0.478 13.543 4.769 1.00 90.94 186 PRO A O 1
ATOM 1380 N N . GLU A 1 187 ? -0.255 11.424 4.728 1.00 88.62 187 GLU A N 1
ATOM 1381 C CA . GLU A 1 187 ? 0.992 10.792 5.162 1.00 88.62 187 GLU A CA 1
ATOM 1382 C C . GLU A 1 187 ? 1.911 10.433 3.983 1.00 88.62 187 GLU A C 1
ATOM 1384 O O . GLU A 1 187 ? 3.049 10.051 4.209 1.00 88.62 187 GLU A O 1
ATOM 1389 N N . LEU A 1 188 ? 1.446 10.541 2.733 1.00 90.06 188 LEU A N 1
ATOM 1390 C CA . LEU A 1 188 ? 2.192 10.188 1.516 1.00 90.06 188 LEU A CA 1
ATOM 1391 C C . LEU A 1 188 ? 2.496 11.419 0.651 1.00 90.06 188 LEU A C 1
ATOM 1393 O O . LEU A 1 188 ? 2.405 11.373 -0.577 1.00 90.06 188 LEU A O 1
ATOM 1397 N N . THR A 1 189 ? 2.830 12.543 1.283 1.00 89.44 189 THR A N 1
ATOM 1398 C CA . THR A 1 189 ? 3.315 13.735 0.575 1.00 89.44 189 THR A CA 1
ATOM 1399 C C . THR A 1 189 ? 4.833 13.809 0.650 1.00 89.44 189 THR A C 1
ATOM 1401 O O . THR A 1 189 ? 5.447 13.153 1.493 1.00 89.44 189 THR A O 1
ATOM 1404 N N . LYS A 1 190 ? 5.442 14.642 -0.204 1.00 86.31 190 LYS A N 1
ATOM 1405 C CA . LYS A 1 190 ? 6.897 14.864 -0.246 1.00 86.31 190 LYS A CA 1
ATOM 1406 C C . LYS A 1 190 ? 7.498 15.146 1.137 1.00 86.31 190 LYS A C 1
ATOM 1408 O O . LYS A 1 190 ? 8.586 14.661 1.428 1.00 86.31 190 LYS A O 1
ATOM 1413 N N . ASP A 1 191 ? 6.767 15.862 1.988 1.00 85.00 191 ASP A N 1
ATOM 1414 C CA . ASP A 1 191 ? 7.250 16.330 3.290 1.00 85.00 191 ASP A CA 1
ATOM 1415 C C . ASP A 1 191 ? 6.910 15.391 4.460 1.00 85.00 191 ASP A C 1
ATOM 1417 O O . ASP A 1 191 ? 7.484 15.526 5.546 1.00 85.00 191 ASP A O 1
ATOM 1421 N N . THR A 1 192 ? 5.957 14.467 4.277 1.00 85.50 192 THR A N 1
ATOM 1422 C CA . THR A 1 192 ? 5.405 13.650 5.372 1.00 85.50 192 THR A CA 1
ATOM 1423 C C . THR A 1 192 ? 5.758 12.173 5.288 1.00 85.50 192 THR A C 1
ATOM 1425 O O . THR A 1 192 ? 5.887 11.540 6.335 1.00 85.50 192 THR A O 1
ATOM 1428 N N . TRP A 1 193 ? 6.003 11.627 4.096 1.00 84.75 193 TRP A N 1
ATOM 1429 C CA . TRP A 1 193 ? 6.139 10.178 3.905 1.00 84.75 193 TRP A CA 1
ATOM 1430 C C . TRP A 1 193 ? 7.309 9.533 4.656 1.00 84.75 193 TRP A C 1
ATOM 1432 O O . TRP A 1 193 ? 7.199 8.391 5.096 1.00 84.75 193 TRP A O 1
ATOM 1442 N N . LYS A 1 194 ? 8.402 10.273 4.877 1.00 85.19 194 LYS A N 1
ATOM 1443 C CA . LYS A 1 194 ? 9.551 9.800 5.669 1.00 85.19 194 LYS A CA 1
ATOM 1444 C C . LYS A 1 194 ? 9.303 9.822 7.173 1.00 85.19 194 LYS A C 1
ATOM 1446 O O . LYS A 1 194 ? 9.952 9.086 7.912 1.00 85.19 194 LYS A O 1
ATOM 1451 N N . ARG A 1 195 ? 8.357 10.649 7.633 1.00 84.12 195 ARG A N 1
ATOM 1452 C CA . ARG A 1 195 ? 8.059 10.815 9.062 1.00 84.12 195 ARG A CA 1
ATOM 1453 C C . ARG A 1 195 ? 7.380 9.580 9.633 1.00 84.12 195 ARG A C 1
ATOM 1455 O O . ARG A 1 195 ? 7.593 9.268 10.797 1.00 84.12 195 ARG A O 1
ATOM 1462 N N . ASN A 1 196 ? 6.575 8.880 8.838 1.00 84.50 196 ASN A N 1
ATOM 1463 C CA . ASN A 1 196 ? 5.868 7.683 9.269 1.00 84.50 196 ASN A CA 1
ATOM 1464 C C . ASN A 1 196 ? 6.329 6.462 8.456 1.00 84.50 196 ASN A C 1
ATOM 1466 O O . ASN A 1 196 ? 5.844 6.255 7.340 1.00 84.50 196 ASN A O 1
ATOM 1470 N N . PRO A 1 197 ? 7.232 5.624 9.002 1.00 83.00 197 PRO A N 1
ATOM 1471 C CA . PRO A 1 197 ? 7.778 4.489 8.261 1.00 83.00 197 PRO A CA 1
ATOM 1472 C C . PRO A 1 197 ? 6.709 3.458 7.866 1.00 83.00 197 PRO A C 1
ATOM 1474 O O . PRO A 1 197 ? 6.868 2.776 6.855 1.00 83.00 197 PRO A O 1
ATOM 1477 N N . ALA A 1 198 ? 5.597 3.372 8.604 1.00 89.38 198 ALA A N 1
ATOM 1478 C CA . ALA A 1 198 ? 4.522 2.434 8.296 1.00 89.38 198 ALA A CA 1
ATOM 1479 C C . ALA A 1 198 ? 3.712 2.831 7.054 1.00 89.38 198 ALA A C 1
ATOM 1481 O O . ALA A 1 198 ? 3.226 1.954 6.343 1.00 89.38 198 ALA A O 1
ATOM 1482 N N . SER A 1 199 ? 3.579 4.127 6.753 1.00 90.88 199 SER A N 1
ATOM 1483 C CA . SER A 1 199 ? 2.724 4.606 5.657 1.00 90.88 199 SER A CA 1
ATOM 1484 C C . SER A 1 199 ? 3.167 4.075 4.295 1.00 90.88 199 SER A C 1
ATOM 1486 O O . SER A 1 199 ? 2.331 3.639 3.503 1.00 90.88 199 SER A O 1
ATOM 1488 N N . ARG A 1 200 ? 4.482 4.038 4.041 1.00 91.94 200 ARG A N 1
ATOM 1489 C CA . ARG A 1 200 ? 5.075 3.438 2.834 1.00 91.94 200 ARG A CA 1
ATOM 1490 C C . ARG A 1 200 ? 4.745 1.950 2.720 1.00 91.94 200 ARG A C 1
ATOM 1492 O O . ARG A 1 200 ? 4.398 1.460 1.641 1.00 91.94 200 ARG A O 1
ATOM 1499 N N . ASP A 1 201 ? 4.878 1.227 3.825 1.00 91.81 201 ASP A N 1
ATOM 1500 C CA . ASP A 1 201 ? 4.675 -0.218 3.854 1.00 91.81 201 ASP A CA 1
ATOM 1501 C C . ASP A 1 201 ? 3.192 -0.560 3.657 1.00 91.81 201 ASP A C 1
ATOM 1503 O O . ASP A 1 201 ? 2.863 -1.434 2.860 1.00 91.81 201 ASP A O 1
ATOM 1507 N N . VAL A 1 202 ? 2.283 0.181 4.301 1.00 95.31 202 VAL A N 1
ATOM 1508 C CA . VAL A 1 202 ? 0.832 0.014 4.128 1.00 95.31 202 VAL A CA 1
ATOM 1509 C C . VAL A 1 202 ? 0.419 0.353 2.695 1.00 95.31 202 VAL A C 1
ATOM 1511 O O . VAL A 1 202 ? -0.332 -0.406 2.082 1.00 95.31 202 VAL A O 1
ATOM 1514 N N . PHE A 1 203 ? 0.936 1.455 2.141 1.00 96.69 203 PHE A N 1
ATOM 1515 C CA . PHE A 1 203 ? 0.684 1.867 0.760 1.00 96.69 203 PHE A CA 1
ATOM 1516 C C . PHE A 1 203 ? 1.092 0.789 -0.245 1.00 96.69 203 PHE A C 1
ATOM 1518 O O . PHE A 1 203 ? 0.256 0.311 -1.012 1.00 96.69 203 PHE A O 1
ATOM 1525 N N . SER A 1 204 ? 2.363 0.387 -0.221 1.00 96.06 204 SER A N 1
ATOM 1526 C CA . SER A 1 204 ? 2.905 -0.594 -1.164 1.00 96.06 204 SER A CA 1
ATOM 1527 C C . SER A 1 204 ? 2.216 -1.951 -1.018 1.00 96.06 204 SER A C 1
ATOM 1529 O O . SER A 1 204 ? 1.818 -2.555 -2.012 1.00 96.06 204 SER A O 1
ATOM 1531 N N . TRP A 1 205 ? 1.977 -2.408 0.212 1.00 96.12 205 TRP A N 1
ATOM 1532 C CA . TRP A 1 205 ? 1.309 -3.681 0.470 1.00 96.12 205 TRP A CA 1
ATOM 1533 C C . TRP A 1 205 ? -0.140 -3.707 -0.032 1.00 96.12 205 TRP A C 1
ATOM 1535 O O . TRP A 1 205 ? -0.575 -4.722 -0.584 1.00 96.12 205 TRP A O 1
ATOM 1545 N N . ALA A 1 206 ? -0.884 -2.609 0.142 1.00 96.75 206 ALA A N 1
ATOM 1546 C CA . ALA A 1 206 ? -2.256 -2.496 -0.346 1.00 96.75 206 ALA A CA 1
ATOM 1547 C C . ALA A 1 206 ? -2.303 -2.375 -1.877 1.00 96.75 206 ALA A C 1
ATOM 1549 O O . ALA A 1 206 ? -3.113 -3.047 -2.514 1.00 96.75 206 ALA A O 1
ATOM 1550 N N . LEU A 1 207 ? -1.425 -1.558 -2.472 1.00 97.06 207 LEU A N 1
ATOM 1551 C CA . LEU A 1 207 ? -1.353 -1.354 -3.922 1.00 97.06 207 LEU A CA 1
ATOM 1552 C C . LEU A 1 207 ? -1.095 -2.669 -4.664 1.00 97.06 207 LEU A C 1
ATOM 1554 O O . LEU A 1 207 ? -1.819 -2.993 -5.602 1.00 97.06 207 LEU A O 1
ATOM 1558 N N . LEU A 1 208 ? -0.116 -3.454 -4.204 1.00 96.50 208 LEU A N 1
ATOM 1559 C CA . LEU A 1 208 ? 0.286 -4.717 -4.837 1.00 96.50 208 LEU A CA 1
ATOM 1560 C C . LEU A 1 208 ? -0.798 -5.815 -4.795 1.00 96.50 208 LEU A C 1
ATOM 1562 O O . LEU A 1 208 ? -0.626 -6.863 -5.411 1.00 96.50 208 LEU A O 1
ATOM 1566 N N . ARG A 1 209 ? -1.917 -5.593 -4.090 1.00 95.19 209 ARG A N 1
ATOM 1567 C CA . ARG A 1 209 ? -3.069 -6.514 -4.015 1.00 95.19 209 ARG A CA 1
ATOM 1568 C C . ARG A 1 209 ? -4.236 -6.135 -4.911 1.00 95.19 209 ARG A C 1
ATOM 1570 O O . ARG A 1 209 ? -5.144 -6.942 -5.086 1.00 95.19 209 ARG A O 1
ATOM 1577 N N . VAL A 1 210 ? -4.231 -4.929 -5.470 1.00 93.88 210 VAL A N 1
ATOM 1578 C CA . VAL A 1 210 ? -5.303 -4.471 -6.353 1.00 93.88 210 VAL A CA 1
ATOM 1579 C C . VAL A 1 210 ? -4.838 -4.593 -7.792 1.00 93.88 210 VAL A C 1
ATOM 1581 O O . VAL A 1 210 ? -3.925 -3.893 -8.228 1.00 93.88 210 VAL A O 1
ATOM 1584 N N . SER A 1 211 ? -5.459 -5.511 -8.523 1.00 92.31 211 SER A N 1
ATOM 1585 C CA . SER A 1 211 ? -5.179 -5.781 -9.931 1.00 92.31 211 SER A CA 1
ATOM 1586 C C . SER A 1 211 ? -6.234 -5.155 -10.852 1.00 92.31 211 SER A C 1
ATOM 1588 O O . SER A 1 211 ? -7.159 -4.461 -10.416 1.00 92.31 211 SER A O 1
ATOM 1590 N N . ARG A 1 212 ? -6.082 -5.365 -12.161 1.00 89.00 212 ARG A N 1
ATOM 1591 C CA . ARG A 1 212 ? -7.068 -4.950 -13.171 1.00 89.00 212 ARG A CA 1
ATOM 1592 C C . ARG A 1 212 ? -8.440 -5.630 -12.958 1.00 89.00 212 ARG A C 1
ATOM 1594 O O . ARG A 1 212 ? -8.456 -6.819 -12.644 1.00 89.00 212 ARG A O 1
ATOM 1601 N N . PRO A 1 213 ? -9.572 -4.937 -13.202 1.00 89.19 213 PRO A N 1
ATOM 1602 C CA . PRO A 1 213 ? -9.699 -3.543 -13.658 1.00 89.19 213 PRO A CA 1
ATOM 1603 C C . PRO A 1 213 ? -9.725 -2.493 -12.525 1.00 89.19 213 PRO A C 1
ATOM 1605 O O . PRO A 1 213 ? -9.744 -1.295 -12.801 1.00 89.19 213 PRO A O 1
ATOM 1608 N N . TRP A 1 214 ? -9.707 -2.914 -11.258 1.00 90.00 214 TRP A N 1
ATOM 1609 C CA . TRP A 1 214 ? -9.990 -2.053 -10.099 1.00 90.00 214 TRP A CA 1
ATOM 1610 C C . TRP A 1 214 ? -8.904 -1.025 -9.768 1.00 90.00 214 TRP A C 1
ATOM 1612 O O . TRP A 1 214 ? -9.170 -0.072 -9.042 1.00 90.00 214 TRP A O 1
ATOM 1622 N N . LEU A 1 215 ? -7.685 -1.179 -10.291 1.00 92.56 215 LEU A N 1
ATOM 1623 C CA . LEU A 1 215 ? -6.605 -0.224 -10.032 1.00 92.56 215 LEU A CA 1
ATOM 1624 C C . LEU A 1 215 ? -6.759 1.093 -10.812 1.00 92.56 215 LEU A C 1
ATOM 1626 O O . LEU A 1 215 ? -6.392 2.156 -10.309 1.00 92.56 215 LEU A O 1
ATOM 1630 N N . CYS A 1 216 ? -7.302 1.036 -12.031 1.00 91.56 216 CYS A N 1
ATOM 1631 C CA . CYS A 1 216 ? -7.329 2.169 -12.961 1.00 91.56 216 CYS A CA 1
ATOM 1632 C C . CYS A 1 216 ? -8.012 3.433 -12.391 1.00 91.56 216 CYS A C 1
ATOM 1634 O O . CYS A 1 216 ? -7.402 4.504 -12.459 1.00 91.56 216 CYS A O 1
ATOM 1636 N N . PRO A 1 217 ? -9.188 3.348 -11.728 1.00 91.75 217 PRO A N 1
ATOM 1637 C CA . PRO A 1 217 ? -9.844 4.513 -11.118 1.00 91.75 217 PRO A CA 1
ATOM 1638 C C . PRO A 1 217 ? -9.009 5.225 -10.042 1.00 91.75 217 PRO A C 1
ATOM 1640 O O . PRO A 1 217 ? -9.294 6.362 -9.670 1.00 91.75 217 PRO A O 1
ATOM 1643 N N . HIS A 1 218 ? -7.977 4.565 -9.517 1.00 92.94 218 HIS A N 1
ATOM 1644 C CA . HIS A 1 218 ? -7.131 5.082 -8.449 1.00 92.94 218 HIS A CA 1
ATOM 1645 C C . HIS A 1 218 ? -5.750 5.538 -8.930 1.00 92.94 218 HIS A C 1
ATOM 1647 O O . HIS A 1 218 ? -4.953 5.979 -8.101 1.00 92.94 218 HIS A O 1
ATOM 1653 N N . LEU A 1 219 ? -5.473 5.492 -10.241 1.00 93.81 219 LEU A N 1
ATOM 1654 C CA . LEU A 1 219 ? -4.171 5.825 -10.828 1.00 93.81 219 LEU A CA 1
ATOM 1655 C C . LEU A 1 219 ? -3.625 7.180 -10.347 1.00 93.81 219 LEU A C 1
ATOM 1657 O O . LEU A 1 219 ? -2.467 7.278 -9.950 1.00 93.81 219 LEU A O 1
ATOM 1661 N N . GLU A 1 220 ? -4.472 8.207 -10.296 1.00 93.25 220 GLU A N 1
ATOM 1662 C CA . GLU A 1 220 ? -4.102 9.555 -9.832 1.00 93.25 220 GLU A CA 1
ATOM 1663 C C . GLU A 1 220 ? -3.648 9.607 -8.373 1.00 93.25 220 GLU A C 1
ATOM 1665 O O . GLU A 1 220 ? -2.877 10.484 -7.991 1.00 93.25 220 GLU A O 1
ATOM 1670 N N . ARG A 1 221 ? -4.129 8.674 -7.549 1.00 92.88 221 ARG A N 1
ATOM 1671 C CA . ARG A 1 221 ? -3.806 8.606 -6.121 1.00 92.88 221 ARG A CA 1
ATOM 1672 C C . ARG A 1 221 ? -2.572 7.753 -5.853 1.00 92.88 221 ARG A C 1
ATOM 1674 O O . ARG A 1 221 ? -1.869 8.025 -4.889 1.00 92.88 221 ARG A O 1
ATOM 1681 N N . VAL A 1 222 ? -2.319 6.733 -6.676 1.00 95.69 222 VAL A N 1
ATOM 1682 C CA . VAL A 1 222 ? -1.242 5.753 -6.443 1.00 95.69 222 VAL A CA 1
ATOM 1683 C C . VAL A 1 222 ? 0.045 6.080 -7.193 1.00 95.69 222 VAL A C 1
ATOM 1685 O O . VAL A 1 222 ? 1.126 5.750 -6.711 1.00 95.69 222 VAL A O 1
ATOM 1688 N N . LEU A 1 223 ? -0.044 6.753 -8.344 1.00 96.00 223 LEU A N 1
ATOM 1689 C CA . LEU A 1 223 ? 1.129 7.076 -9.150 1.00 96.00 223 LEU A CA 1
ATOM 1690 C C . LEU A 1 223 ? 2.079 8.064 -8.447 1.00 96.00 223 LEU A C 1
ATOM 1692 O O . LEU A 1 223 ? 3.274 7.769 -8.399 1.00 96.00 223 LEU A O 1
ATOM 1696 N N . PRO A 1 224 ? 1.611 9.187 -7.857 1.00 95.50 224 PRO A N 1
ATOM 1697 C CA . PRO A 1 224 ? 2.523 10.134 -7.217 1.00 95.50 224 PRO A CA 1
ATOM 1698 C C . PRO A 1 224 ? 3.299 9.535 -6.030 1.00 95.50 224 PRO A C 1
ATOM 1700 O O . PRO A 1 224 ? 4.516 9.708 -6.003 1.00 95.50 224 PRO A O 1
ATOM 1703 N N . PRO A 1 225 ? 2.681 8.781 -5.092 1.00 95.31 225 PRO A N 1
ATOM 1704 C CA . PRO A 1 225 ? 3.439 8.118 -4.033 1.00 95.31 225 PRO A CA 1
ATOM 1705 C C . PRO A 1 225 ? 4.421 7.064 -4.559 1.00 95.31 225 PRO A C 1
ATOM 1707 O O . PRO A 1 225 ? 5.527 6.973 -4.043 1.00 95.31 225 PRO A O 1
ATOM 1710 N N . ALA A 1 226 ? 4.076 6.298 -5.602 1.00 97.00 226 ALA A N 1
ATOM 1711 C CA . ALA A 1 226 ? 5.005 5.325 -6.187 1.00 97.00 226 ALA A CA 1
ATOM 1712 C C . ALA A 1 226 ? 6.257 5.999 -6.783 1.00 97.00 226 ALA A C 1
ATOM 1714 O O . ALA A 1 226 ? 7.368 5.521 -6.555 1.00 97.00 226 ALA A O 1
ATOM 1715 N N . LEU A 1 227 ? 6.081 7.135 -7.473 1.00 96.62 227 LEU A N 1
ATOM 1716 C CA . LEU A 1 227 ? 7.184 7.954 -7.995 1.00 96.62 227 LEU A CA 1
ATOM 1717 C C . LEU A 1 227 ? 8.026 8.575 -6.872 1.00 96.62 227 LEU A C 1
ATOM 1719 O O . L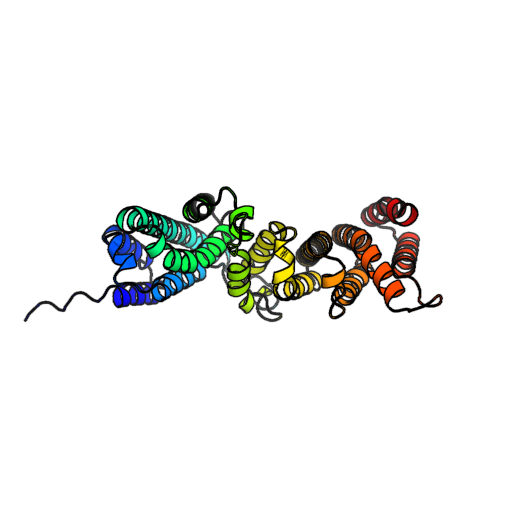EU A 1 227 ? 9.252 8.597 -6.948 1.00 96.62 227 LEU A O 1
ATOM 1723 N N . LEU A 1 228 ? 7.371 9.049 -5.810 1.00 94.81 228 LEU A N 1
ATOM 1724 C CA . LEU A 1 228 ? 8.041 9.618 -4.642 1.00 94.81 228 LEU A CA 1
ATOM 1725 C C . LEU A 1 228 ? 8.938 8.591 -3.940 1.00 94.81 228 LEU A C 1
ATOM 1727 O O . LEU A 1 228 ? 10.039 8.927 -3.520 1.00 94.81 228 LEU A O 1
ATOM 1731 N N . LEU A 1 229 ? 8.477 7.340 -3.833 1.00 94.50 229 LEU A N 1
ATOM 1732 C CA . LEU A 1 229 ? 9.274 6.246 -3.278 1.00 94.50 229 LEU A CA 1
ATOM 1733 C C . LEU A 1 229 ? 10.438 5.861 -4.191 1.00 94.50 229 LEU A C 1
ATOM 1735 O O . LEU A 1 229 ? 11.522 5.576 -3.687 1.00 94.50 229 LEU A O 1
ATOM 1739 N N . SER A 1 230 ? 10.232 5.861 -5.515 1.00 95.44 230 SER A N 1
ATOM 1740 C CA . SER A 1 230 ? 11.312 5.551 -6.455 1.00 95.44 230 SER A CA 1
ATOM 1741 C C . SER A 1 230 ? 12.423 6.604 -6.433 1.00 95.44 230 SER A C 1
ATOM 1743 O O . SER A 1 230 ? 13.580 6.240 -6.558 1.00 95.44 230 SER A O 1
ATOM 1745 N N . ASP A 1 231 ? 12.098 7.880 -6.206 1.00 93.75 231 ASP A N 1
ATOM 1746 C CA . ASP A 1 231 ? 13.063 8.995 -6.188 1.00 93.75 231 ASP A CA 1
ATOM 1747 C C . ASP A 1 231 ? 13.881 9.105 -4.883 1.00 93.75 231 ASP A C 1
ATOM 1749 O O . ASP A 1 231 ? 14.726 9.986 -4.729 1.00 93.75 231 ASP A O 1
ATOM 1753 N N . ASP A 1 232 ? 13.641 8.231 -3.903 1.00 91.88 232 ASP A N 1
ATOM 1754 C CA . ASP A 1 232 ? 14.347 8.304 -2.628 1.00 91.88 232 ASP A CA 1
ATOM 1755 C C . ASP A 1 232 ? 15.838 7.944 -2.744 1.00 91.88 232 ASP A C 1
ATOM 1757 O O . ASP A 1 232 ? 16.272 7.263 -3.667 1.00 91.88 232 ASP A O 1
ATOM 1761 N N . PHE A 1 233 ? 16.650 8.365 -1.772 1.00 89.12 233 PHE A N 1
ATOM 1762 C CA . PHE A 1 233 ? 18.075 8.039 -1.750 1.00 89.12 233 PHE A CA 1
ATOM 1763 C C . PHE A 1 233 ? 18.369 6.605 -1.275 1.00 89.12 233 PHE A C 1
ATOM 1765 O O . PHE A 1 233 ? 19.395 6.050 -1.672 1.00 89.12 233 PHE A O 1
ATOM 1772 N N . GLN A 1 234 ? 17.501 5.994 -0.458 1.00 90.81 234 GLN A N 1
ATOM 1773 C CA . GLN A 1 234 ? 17.699 4.641 0.073 1.00 90.81 234 GLN A CA 1
ATOM 1774 C C . GLN A 1 234 ? 17.307 3.578 -0.962 1.00 90.81 234 GLN A C 1
ATOM 1776 O O . GLN A 1 234 ? 16.178 3.577 -1.451 1.00 90.81 234 GLN A O 1
ATOM 1781 N N . GLU A 1 235 ? 18.202 2.626 -1.245 1.00 92.50 235 GLU A N 1
ATOM 1782 C CA . GLU A 1 235 ? 17.981 1.545 -2.226 1.00 92.50 235 GLU A CA 1
ATOM 1783 C C . GLU A 1 235 ? 16.667 0.783 -1.977 1.00 92.50 235 GLU A C 1
ATOM 1785 O O . GLU A 1 235 ? 15.891 0.567 -2.906 1.00 92.50 235 GLU A O 1
ATOM 1790 N N . GLU A 1 236 ?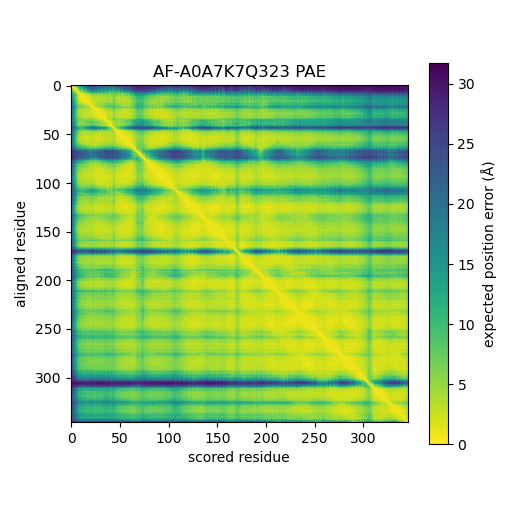 16.359 0.442 -0.721 1.00 92.31 236 GLU A N 1
ATOM 1791 C CA . GLU A 1 236 ? 15.130 -0.281 -0.356 1.00 92.31 236 GLU A CA 1
ATOM 1792 C C . GLU A 1 236 ? 13.855 0.459 -0.790 1.00 92.31 236 GLU A C 1
ATOM 1794 O O . GLU A 1 236 ? 12.914 -0.158 -1.296 1.00 92.31 236 GLU A O 1
ATOM 1799 N N . ASN A 1 237 ? 13.839 1.788 -0.628 1.00 93.50 237 ASN A N 1
ATOM 1800 C CA . ASN A 1 237 ? 12.734 2.640 -1.062 1.00 93.50 237 ASN A CA 1
ATOM 1801 C C . ASN A 1 237 ? 12.635 2.676 -2.578 1.00 93.50 237 ASN A C 1
ATOM 1803 O O . ASN A 1 237 ? 11.544 2.462 -3.109 1.00 93.50 237 ASN A O 1
ATOM 1807 N N . LYS A 1 238 ? 13.771 2.865 -3.262 1.00 95.31 238 LYS A N 1
ATOM 1808 C CA . LYS A 1 238 ? 13.821 2.890 -4.726 1.00 95.31 238 LYS A CA 1
ATOM 1809 C C . LYS A 1 238 ? 13.254 1.600 -5.308 1.00 95.31 238 LYS A C 1
ATOM 1811 O O . LYS A 1 238 ? 12.351 1.641 -6.141 1.00 95.31 238 LYS A O 1
ATOM 1816 N N . VAL A 1 239 ? 13.722 0.445 -4.823 1.00 96.81 239 VAL A N 1
ATOM 1817 C CA . VAL A 1 239 ? 13.253 -0.870 -5.285 1.00 96.81 239 VAL A CA 1
ATOM 1818 C C . VAL A 1 239 ? 11.761 -1.051 -5.015 1.00 96.81 239 VAL A C 1
ATOM 1820 O O . VAL A 1 239 ? 11.035 -1.524 -5.889 1.00 96.81 239 VAL A O 1
ATOM 1823 N N . LEU A 1 240 ? 11.274 -0.664 -3.834 1.00 96.00 240 LEU A N 1
ATOM 1824 C CA . LEU A 1 240 ? 9.851 -0.750 -3.506 1.00 96.00 240 LEU A CA 1
ATOM 1825 C C . LEU A 1 240 ? 8.995 0.165 -4.395 1.00 96.00 240 LEU A C 1
ATOM 1827 O O . LEU A 1 240 ? 7.946 -0.264 -4.879 1.00 96.00 240 LEU A O 1
ATOM 1831 N N . GLY A 1 241 ? 9.453 1.393 -4.646 1.00 97.19 241 GLY A N 1
ATOM 1832 C CA . GLY A 1 241 ? 8.817 2.343 -5.555 1.00 97.19 241 GLY A CA 1
ATOM 1833 C C . GLY A 1 241 ? 8.747 1.800 -6.979 1.00 97.19 241 GLY A C 1
ATOM 1834 O O . GLY A 1 241 ? 7.667 1.752 -7.564 1.00 97.19 241 GLY A O 1
ATOM 1835 N N . VAL A 1 242 ? 9.854 1.269 -7.503 1.00 98.00 242 VAL A N 1
ATOM 1836 C CA . VAL A 1 242 ? 9.899 0.641 -8.833 1.00 98.00 242 VAL A CA 1
ATOM 1837 C C . VAL A 1 242 ? 8.985 -0.583 -8.917 1.00 98.00 242 VAL A C 1
ATOM 1839 O O . VAL A 1 242 ? 8.284 -0.739 -9.913 1.00 98.00 242 VAL A O 1
ATOM 1842 N N . ARG A 1 243 ? 8.902 -1.415 -7.870 1.00 98.00 243 ARG A N 1
ATOM 1843 C CA . ARG A 1 243 ? 7.929 -2.524 -7.808 1.00 98.00 243 ARG A CA 1
ATOM 1844 C C . ARG A 1 243 ? 6.484 -2.025 -7.858 1.00 98.00 243 ARG A C 1
ATOM 1846 O O . ARG A 1 243 ? 5.660 -2.621 -8.547 1.00 98.00 243 ARG A O 1
ATOM 1853 N N . CYS A 1 244 ? 6.176 -0.925 -7.170 1.00 98.06 244 CYS A N 1
ATOM 1854 C CA . CYS A 1 244 ? 4.858 -0.289 -7.237 1.00 98.06 244 CYS A CA 1
ATOM 1855 C C . CYS A 1 244 ? 4.561 0.244 -8.647 1.00 98.06 244 CYS A C 1
ATOM 1857 O O . CYS A 1 244 ? 3.469 0.017 -9.165 1.00 98.06 244 CYS A O 1
ATOM 1859 N N . LEU A 1 245 ? 5.532 0.903 -9.289 1.00 98.19 245 LEU A N 1
ATOM 1860 C CA . LEU A 1 245 ? 5.410 1.379 -10.670 1.00 98.19 245 LEU A CA 1
ATOM 1861 C C . LEU A 1 245 ? 5.189 0.220 -11.645 1.00 98.19 245 LEU A C 1
ATOM 1863 O O . LEU A 1 245 ? 4.289 0.290 -12.475 1.00 98.19 245 LEU A O 1
ATOM 1867 N N . HIS A 1 246 ? 5.947 -0.868 -11.509 1.00 98.06 246 HIS A N 1
ATOM 1868 C CA . HIS A 1 246 ? 5.798 -2.056 -12.350 1.00 98.06 246 HIS A CA 1
ATOM 1869 C C . HIS A 1 246 ? 4.408 -2.673 -12.213 1.00 98.06 246 HIS A C 1
ATOM 1871 O O . HIS A 1 246 ? 3.752 -2.960 -13.212 1.00 98.06 246 HIS A O 1
ATOM 1877 N N . HIS A 1 247 ? 3.902 -2.781 -10.983 1.00 98.06 247 HIS A N 1
ATOM 1878 C CA . HIS A 1 247 ? 2.541 -3.249 -10.735 1.00 98.06 247 HIS A CA 1
ATOM 1879 C C . HIS A 1 247 ? 1.480 -2.357 -11.390 1.00 98.06 247 HIS A C 1
ATOM 1881 O O . HIS A 1 247 ? 0.526 -2.878 -11.967 1.00 98.06 247 HIS A O 1
ATOM 1887 N N . ILE A 1 248 ? 1.656 -1.031 -11.354 1.00 97.31 248 ILE A N 1
ATOM 1888 C CA . ILE A 1 248 ?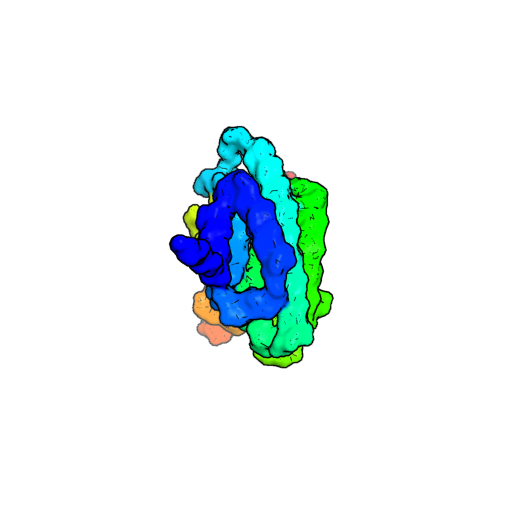 0.778 -0.079 -12.054 1.00 97.31 248 ILE A CA 1
ATOM 1889 C C . ILE A 1 248 ? 0.827 -0.322 -13.568 1.00 97.31 248 ILE A C 1
ATOM 1891 O O . ILE A 1 248 ? -0.226 -0.441 -14.189 1.00 97.31 248 ILE A O 1
ATOM 1895 N N . VAL A 1 249 ? 2.022 -0.460 -14.154 1.00 96.44 249 VAL A N 1
ATOM 1896 C CA . VAL A 1 249 ? 2.207 -0.727 -15.594 1.00 96.44 249 VAL A CA 1
ATOM 1897 C C . VAL A 1 249 ? 1.501 -2.016 -16.031 1.00 96.44 249 VAL A C 1
ATOM 1899 O O . VAL A 1 249 ? 0.887 -2.048 -17.093 1.00 96.44 249 VAL A O 1
ATOM 1902 N N . LEU A 1 250 ? 1.530 -3.064 -15.205 1.00 95.81 250 LEU A N 1
ATOM 1903 C CA . LEU A 1 250 ? 0.896 -4.351 -15.516 1.00 95.81 250 LEU A CA 1
ATOM 1904 C C . LEU A 1 250 ? -0.635 -4.358 -15.351 1.00 95.81 250 LEU A C 1
ATOM 1906 O O . LEU A 1 250 ? -1.318 -5.179 -15.973 1.00 95.81 250 LEU A O 1
ATOM 1910 N N . ASN A 1 251 ? -1.185 -3.483 -14.503 1.00 95.44 251 ASN A N 1
ATOM 1911 C CA . ASN A 1 251 ? -2.593 -3.531 -14.083 1.00 95.44 251 ASN A CA 1
ATOM 1912 C C . ASN A 1 251 ? -3.443 -2.339 -14.542 1.00 95.44 251 ASN A C 1
ATOM 1914 O O . ASN A 1 251 ? -4.651 -2.327 -14.296 1.00 95.44 251 ASN A O 1
ATOM 1918 N N . VAL A 1 252 ? -2.849 -1.361 -15.223 1.00 94.19 252 VAL A N 1
ATOM 1919 C CA . VAL A 1 252 ? -3.555 -0.223 -15.821 1.00 94.19 252 VAL A CA 1
ATOM 1920 C C . VAL A 1 252 ? -3.544 -0.357 -17.345 1.00 94.19 252 VAL A C 1
ATOM 1922 O O . VAL A 1 252 ? -2.496 -0.656 -17.921 1.00 94.19 252 VAL A O 1
ATOM 1925 N N . PRO A 1 253 ? -4.679 -0.136 -18.034 1.00 92.06 253 PRO A N 1
ATOM 1926 C CA . PRO A 1 253 ? -4.698 -0.133 -19.489 1.00 92.06 253 PRO A CA 1
ATOM 1927 C C . PRO A 1 253 ? -3.727 0.904 -20.062 1.00 92.06 253 PRO A C 1
ATOM 1929 O O . PRO A 1 253 ? -3.655 2.041 -19.601 1.00 92.06 253 PRO A O 1
ATOM 1932 N N . GLY A 1 254 ? -3.015 0.533 -21.127 1.00 88.81 254 GLY A N 1
ATOM 1933 C CA . GLY A 1 254 ? -2.030 1.414 -21.759 1.00 88.81 254 GLY A CA 1
ATOM 1934 C C . GLY A 1 254 ? -2.588 2.776 -22.174 1.00 88.81 254 GLY A C 1
ATOM 1935 O O . GLY A 1 254 ? -1.896 3.777 -22.042 1.00 88.81 254 GLY A O 1
ATOM 1936 N N . ALA A 1 255 ? -3.848 2.833 -22.618 1.00 89.38 255 ALA A N 1
ATOM 1937 C CA . ALA A 1 255 ? -4.508 4.087 -22.972 1.00 89.38 255 ALA A CA 1
ATOM 1938 C C . ALA A 1 255 ? -4.595 5.049 -21.775 1.00 89.38 255 ALA A C 1
ATOM 1940 O O . ALA A 1 255 ? -4.220 6.212 -21.905 1.00 89.38 255 ALA A O 1
ATOM 1941 N N . ASP A 1 256 ? -5.013 4.561 -20.605 1.00 91.25 256 ASP A N 1
ATOM 1942 C CA . ASP A 1 256 ? -5.134 5.362 -19.380 1.00 91.25 256 ASP A CA 1
ATOM 1943 C C . ASP A 1 256 ? -3.771 5.744 -18.795 1.00 91.25 256 ASP A C 1
ATOM 1945 O O . ASP A 1 256 ? -3.614 6.812 -18.200 1.00 91.25 256 ASP A O 1
ATOM 1949 N N . LEU A 1 257 ? -2.756 4.900 -19.003 1.00 91.00 257 LEU A N 1
ATOM 1950 C CA . LEU A 1 257 ? -1.382 5.228 -18.642 1.00 91.00 257 LEU A CA 1
ATOM 1951 C C . LEU A 1 257 ? -0.775 6.272 -19.595 1.00 91.00 257 LEU A C 1
ATOM 1953 O O . LEU A 1 257 ? 0.007 7.113 -19.169 1.00 91.00 257 LEU A O 1
ATOM 1957 N N . CYS A 1 258 ? -1.121 6.264 -20.881 1.00 88.94 258 CYS A N 1
ATOM 1958 C CA . CYS A 1 258 ? -0.654 7.271 -21.837 1.00 88.94 258 CYS A CA 1
ATOM 1959 C C . CYS A 1 258 ? -1.383 8.616 -21.693 1.00 88.94 258 CYS A C 1
ATOM 1961 O O . CYS A 1 258 ? -0.800 9.659 -22.003 1.00 88.94 258 CYS A O 1
ATOM 1963 N N . GLN A 1 259 ? -2.621 8.622 -21.187 1.00 88.38 259 GLN A N 1
ATOM 1964 C CA . GLN A 1 259 ? -3.340 9.856 -20.869 1.00 88.38 259 GLN A CA 1
ATOM 1965 C C . GLN A 1 259 ? -2.515 10.754 -19.936 1.00 88.38 259 GLN A C 1
ATOM 1967 O O . GLN A 1 259 ? -1.840 10.296 -19.009 1.00 88.38 259 GLN A O 1
ATOM 1972 N N . PHE A 1 260 ? -2.563 12.062 -20.201 1.00 86.31 260 PHE A N 1
ATOM 1973 C CA . PHE A 1 260 ? -1.817 13.086 -19.460 1.00 86.31 260 PHE A CA 1
ATOM 1974 C C . PHE A 1 260 ? -0.302 12.823 -19.361 1.00 86.31 260 PHE A C 1
ATOM 1976 O O . PHE A 1 260 ? 0.339 13.276 -18.416 1.00 86.31 260 PHE A O 1
ATOM 1983 N N . ASN A 1 261 ? 0.277 12.086 -20.319 1.00 87.81 261 ASN A N 1
ATOM 1984 C CA . ASN A 1 261 ? 1.701 11.736 -20.366 1.00 87.81 261 ASN A CA 1
ATOM 1985 C C . ASN A 1 261 ? 2.210 10.968 -19.130 1.00 87.81 261 ASN A C 1
ATOM 1987 O O . ASN A 1 261 ? 3.408 10.994 -18.839 1.00 87.81 261 ASN A O 1
ATOM 1991 N N . ARG A 1 262 ? 1.342 10.245 -18.408 1.00 93.12 262 ARG A N 1
ATOM 1992 C CA . ARG A 1 262 ? 1.747 9.506 -17.196 1.00 93.12 262 ARG A CA 1
ATOM 1993 C C . ARG A 1 262 ? 2.787 8.425 -17.513 1.00 93.12 262 ARG A C 1
ATOM 1995 O O . ARG A 1 262 ? 3.776 8.316 -16.797 1.00 93.12 262 ARG A O 1
ATOM 2002 N N . ALA A 1 263 ? 2.638 7.711 -18.629 1.00 93.06 263 ALA A N 1
ATOM 2003 C CA . ALA A 1 263 ? 3.608 6.731 -19.120 1.00 93.06 263 ALA A CA 1
ATOM 2004 C C . ALA A 1 263 ? 4.996 7.352 -19.351 1.00 93.06 263 ALA A C 1
ATOM 2006 O O . ALA A 1 263 ? 6.006 6.740 -19.016 1.00 93.06 263 ALA A O 1
ATOM 2007 N N . GLN A 1 264 ? 5.047 8.583 -19.871 1.00 92.38 264 GLN A N 1
ATOM 2008 C CA . GLN A 1 264 ? 6.297 9.305 -20.111 1.00 92.38 264 GLN A CA 1
ATOM 2009 C C . GLN A 1 264 ? 6.974 9.710 -18.794 1.00 92.38 264 GLN A C 1
ATOM 2011 O O . GLN A 1 264 ? 8.190 9.601 -18.665 1.00 92.38 264 GLN A O 1
ATOM 2016 N N . VAL A 1 265 ? 6.193 10.128 -17.791 1.00 94.62 265 VAL A N 1
ATOM 2017 C CA . VAL A 1 265 ? 6.713 10.426 -16.445 1.00 94.62 265 VAL A CA 1
ATOM 2018 C C . VAL A 1 265 ? 7.309 9.171 -15.805 1.00 94.62 265 VAL A C 1
ATOM 2020 O O . VAL A 1 265 ? 8.419 9.225 -15.280 1.00 94.62 265 VAL A O 1
ATOM 2023 N N . VAL A 1 266 ? 6.613 8.031 -15.899 1.00 96.62 266 VAL A N 1
ATOM 2024 C CA . VAL A 1 266 ? 7.132 6.744 -15.410 1.00 96.62 266 VAL A CA 1
ATOM 2025 C C . VAL A 1 266 ? 8.411 6.361 -16.154 1.00 96.62 266 VAL A C 1
ATOM 2027 O O . VAL A 1 266 ? 9.389 5.982 -15.518 1.00 96.62 266 VAL A O 1
ATOM 2030 N N . PHE A 1 267 ? 8.440 6.513 -17.479 1.00 96.44 267 PHE A N 1
ATOM 2031 C CA . PHE A 1 267 ? 9.631 6.242 -18.281 1.00 96.44 267 PHE A CA 1
ATOM 2032 C C . PHE A 1 267 ? 10.830 7.070 -17.829 1.00 96.44 267 PHE A C 1
ATOM 2034 O O . PHE A 1 267 ? 11.887 6.502 -17.587 1.00 96.44 267 PHE A O 1
ATOM 2041 N N . HIS A 1 268 ? 10.676 8.386 -17.663 1.00 95.62 268 HIS A N 1
ATOM 2042 C CA . HIS A 1 268 ? 11.774 9.245 -17.217 1.00 95.62 268 HIS A CA 1
ATOM 2043 C C . HIS A 1 268 ? 12.271 8.883 -15.814 1.00 95.62 268 HIS A C 1
ATOM 2045 O O . HIS A 1 268 ? 13.481 8.839 -15.598 1.00 95.62 268 HIS A O 1
ATOM 2051 N N . ALA A 1 269 ? 11.364 8.571 -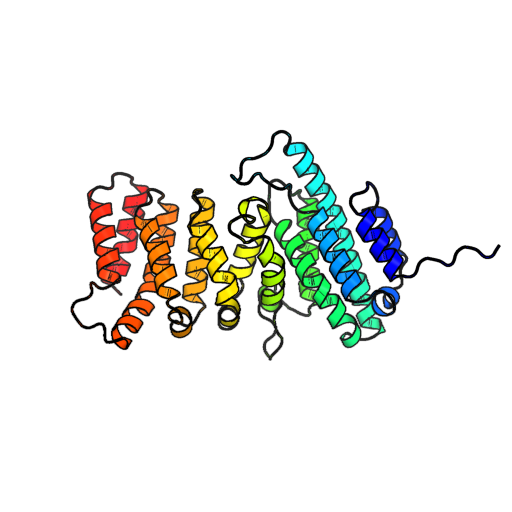14.882 1.00 96.56 269 ALA A N 1
ATOM 2052 C CA . ALA A 1 269 ? 11.744 8.120 -13.545 1.00 96.56 269 ALA A CA 1
ATOM 2053 C C . ALA A 1 269 ? 12.569 6.820 -13.601 1.00 96.56 269 ALA A C 1
ATOM 2055 O O . ALA A 1 269 ? 13.651 6.741 -13.023 1.00 96.56 269 ALA A O 1
ATOM 2056 N N . LEU A 1 270 ? 12.110 5.825 -14.368 1.00 97.25 270 LEU A N 1
ATOM 2057 C CA . LEU A 1 270 ? 12.822 4.557 -14.552 1.00 97.25 270 LEU A CA 1
ATOM 2058 C C . LEU A 1 270 ? 14.157 4.736 -15.285 1.00 97.25 270 LEU A C 1
ATOM 2060 O O . LEU A 1 270 ? 15.160 4.152 -14.885 1.00 97.25 270 LEU A O 1
ATOM 2064 N N . TYR A 1 271 ? 14.188 5.561 -16.331 1.00 96.19 271 TYR A N 1
ATOM 2065 C CA . TYR A 1 271 ? 15.390 5.832 -17.114 1.00 96.19 271 TYR A CA 1
ATOM 2066 C C . TYR A 1 271 ? 16.492 6.457 -16.250 1.00 96.19 271 TYR A C 1
ATOM 2068 O O . TYR A 1 271 ? 17.645 6.039 -16.324 1.00 96.19 271 TYR A O 1
ATOM 2076 N N . ASN A 1 272 ? 16.141 7.387 -15.356 1.00 95.50 272 ASN A N 1
ATOM 2077 C CA . ASN A 1 272 ? 17.098 7.992 -14.425 1.00 95.50 272 ASN A CA 1
ATOM 2078 C C . ASN A 1 272 ? 17.754 6.956 -13.496 1.00 95.50 272 ASN A C 1
ATOM 2080 O O . ASN A 1 272 ? 18.926 7.095 -13.144 1.00 95.50 272 ASN A O 1
ATOM 2084 N N . HIS A 1 273 ? 17.046 5.884 -13.131 1.00 95.94 273 HIS A N 1
ATOM 2085 C CA . HIS A 1 273 ? 17.624 4.821 -12.311 1.00 95.94 273 HIS A CA 1
ATOM 2086 C C . HIS A 1 273 ? 18.649 3.956 -13.041 1.00 95.94 273 HIS A C 1
ATOM 2088 O O . HIS A 1 273 ? 19.452 3.317 -12.365 1.00 95.94 273 HIS A O 1
ATOM 2094 N N . LEU A 1 274 ? 18.687 3.956 -14.378 1.00 94.50 274 LEU A N 1
ATOM 2095 C CA . LEU A 1 274 ? 19.681 3.195 -15.147 1.00 94.50 274 LEU A CA 1
ATOM 2096 C C . LEU A 1 274 ? 21.120 3.670 -14.897 1.00 94.50 274 LEU A C 1
ATOM 2098 O O . LEU A 1 274 ? 22.059 2.922 -15.156 1.00 94.50 274 LEU A O 1
ATOM 2102 N N . TYR A 1 275 ? 21.299 4.876 -14.350 1.00 93.38 275 TYR A N 1
ATOM 2103 C CA . TYR A 1 275 ? 22.592 5.408 -13.907 1.00 93.38 275 TYR A CA 1
ATOM 2104 C C . TYR A 1 275 ? 23.008 4.936 -12.500 1.00 93.38 275 TYR A C 1
ATOM 2106 O O . TYR A 1 275 ? 24.108 5.256 -12.040 1.00 93.38 275 TYR A O 1
ATOM 2114 N N . SER A 1 276 ? 22.152 4.191 -11.792 1.00 92.50 276 SER A N 1
ATOM 2115 C CA . SER A 1 276 ? 22.469 3.641 -10.472 1.00 92.50 276 SER A CA 1
ATOM 2116 C C . SER A 1 276 ? 23.476 2.490 -10.557 1.00 92.50 276 SER A C 1
ATOM 2118 O O . SER A 1 276 ? 23.577 1.779 -11.553 1.00 92.50 276 SER A O 1
ATOM 2120 N N . ARG A 1 277 ? 24.209 2.272 -9.461 1.00 91.56 277 ARG A N 1
ATOM 2121 C CA . ARG A 1 277 ? 25.165 1.159 -9.298 1.00 91.56 277 ARG A CA 1
ATOM 2122 C C . ARG A 1 277 ? 24.618 0.017 -8.431 1.00 91.56 277 ARG A C 1
ATOM 2124 O O . ARG A 1 277 ? 25.372 -0.873 -8.027 1.00 91.56 277 ARG A O 1
ATOM 2131 N N . GLU A 1 278 ? 23.334 0.079 -8.100 1.00 93.94 278 GLU A N 1
ATOM 2132 C CA . GLU A 1 278 ? 22.612 -0.859 -7.240 1.00 93.94 278 GLU A CA 1
ATOM 2133 C C . GLU A 1 278 ? 21.995 -1.969 -8.108 1.00 93.94 278 GLU A C 1
ATOM 2135 O O . GLU A 1 278 ? 21.057 -1.732 -8.867 1.00 93.94 278 GLU A O 1
ATOM 2140 N N . ALA A 1 279 ? 22.526 -3.194 -8.033 1.00 94.19 279 ALA A N 1
ATOM 2141 C CA . ALA A 1 279 ? 22.109 -4.276 -8.933 1.00 94.19 279 ALA A CA 1
ATOM 2142 C C . ALA A 1 279 ? 20.635 -4.673 -8.765 1.00 94.19 279 ALA A C 1
ATOM 2144 O O . ALA A 1 279 ? 19.963 -4.968 -9.753 1.00 94.19 279 ALA A O 1
ATOM 2145 N N . SER A 1 280 ? 20.132 -4.651 -7.527 1.00 95.62 280 SER A N 1
ATOM 2146 C CA . SER A 1 280 ? 18.745 -5.008 -7.225 1.00 95.62 280 SER A CA 1
ATOM 2147 C C . SER A 1 280 ? 17.758 -3.995 -7.822 1.00 95.62 280 SER A C 1
ATOM 2149 O O . SER A 1 280 ? 16.733 -4.380 -8.393 1.00 95.62 280 SER A O 1
ATOM 2151 N N . LEU A 1 281 ? 18.116 -2.708 -7.777 1.00 96.50 281 LEU A N 1
ATOM 2152 C CA . LEU A 1 281 ? 17.353 -1.631 -8.390 1.00 96.50 281 LEU A CA 1
ATOM 2153 C C . LEU A 1 281 ? 17.351 -1.747 -9.911 1.00 96.50 281 LEU A C 1
ATOM 2155 O O . LEU A 1 281 ? 16.279 -1.744 -10.510 1.00 96.50 281 LEU A O 1
ATOM 2159 N N . ILE A 1 282 ? 18.525 -1.896 -10.533 1.00 96.38 282 ILE A N 1
ATOM 2160 C CA . ILE A 1 282 ? 18.638 -2.016 -11.994 1.00 96.38 282 ILE A CA 1
ATOM 2161 C C . ILE A 1 282 ? 17.812 -3.197 -12.508 1.00 96.38 282 ILE A C 1
ATOM 2163 O O . ILE A 1 282 ? 17.100 -3.061 -13.500 1.00 96.38 282 ILE A O 1
ATOM 2167 N N . GLN A 1 283 ? 17.830 -4.332 -11.806 1.00 96.00 283 GLN A N 1
ATOM 2168 C CA . GLN A 1 283 ? 17.009 -5.484 -12.168 1.00 96.00 283 GLN A CA 1
ATOM 2169 C C . GLN A 1 283 ? 15.511 -5.147 -12.157 1.00 96.00 283 GLN A C 1
ATOM 2171 O O . GLN A 1 283 ? 14.808 -5.454 -13.119 1.00 96.00 283 GLN A O 1
ATOM 2176 N N . ALA A 1 284 ? 15.017 -4.500 -11.097 1.00 96.62 284 ALA A N 1
ATOM 2177 C CA . ALA A 1 284 ? 13.612 -4.106 -11.003 1.00 96.62 284 ALA A CA 1
ATOM 2178 C C . ALA A 1 284 ? 13.225 -3.083 -12.088 1.00 96.62 284 ALA A C 1
ATOM 2180 O O . ALA A 1 284 ? 12.154 -3.182 -12.686 1.00 96.62 284 ALA A O 1
ATOM 2181 N N . VAL A 1 285 ? 14.111 -2.123 -12.368 1.00 97.31 285 VAL A N 1
ATOM 2182 C CA . VAL A 1 285 ? 13.907 -1.064 -13.366 1.00 97.31 285 VAL A CA 1
ATOM 2183 C C . VAL A 1 285 ? 13.816 -1.645 -14.768 1.00 97.31 285 VAL A C 1
ATOM 2185 O O . VAL A 1 285 ? 12.888 -1.317 -15.502 1.00 97.31 285 VAL A O 1
ATOM 2188 N N . LEU A 1 286 ? 14.743 -2.530 -15.136 1.00 95.94 286 LEU A N 1
ATOM 2189 C CA . LEU A 1 286 ? 14.766 -3.141 -16.460 1.00 95.94 286 LEU A CA 1
ATOM 2190 C C . LEU A 1 286 ? 13.526 -4.002 -16.720 1.00 95.94 286 LEU A C 1
ATOM 2192 O O . LEU A 1 286 ? 12.945 -3.909 -17.798 1.00 95.94 286 LEU A O 1
ATOM 2196 N N . LEU A 1 287 ? 13.078 -4.780 -15.728 1.00 95.56 287 LEU A N 1
ATOM 2197 C CA . LEU A 1 287 ? 11.829 -5.542 -15.829 1.00 95.56 287 LEU A CA 1
ATOM 2198 C C . LEU A 1 287 ? 10.624 -4.620 -16.051 1.00 95.56 287 LEU A C 1
ATOM 2200 O O . LEU A 1 287 ? 9.803 -4.878 -16.927 1.00 95.56 287 LEU A O 1
ATOM 2204 N N . CYS A 1 288 ? 10.552 -3.515 -15.309 1.00 97.00 288 CYS A N 1
ATOM 2205 C CA . CYS A 1 288 ? 9.483 -2.535 -15.465 1.00 97.00 288 CYS A CA 1
ATOM 2206 C C . CYS A 1 288 ? 9.510 -1.856 -16.846 1.00 97.00 288 CYS A C 1
ATOM 2208 O O . CYS A 1 288 ? 8.473 -1.726 -17.497 1.00 97.00 288 CYS A O 1
ATOM 2210 N N . LEU A 1 289 ? 10.696 -1.472 -17.331 1.00 96.25 289 LEU A N 1
ATOM 2211 C CA . LEU A 1 289 ? 10.872 -0.868 -18.653 1.00 96.25 289 LEU A CA 1
ATOM 2212 C C . LEU A 1 289 ? 10.440 -1.817 -19.774 1.00 96.25 289 LEU A C 1
ATOM 2214 O O . LEU A 1 289 ? 9.709 -1.389 -20.661 1.00 96.25 289 LEU A O 1
ATOM 2218 N N . LEU A 1 290 ? 10.815 -3.097 -19.718 1.00 94.75 290 LEU A N 1
ATOM 2219 C CA . LEU A 1 290 ? 10.430 -4.090 -20.730 1.00 94.75 290 LEU A CA 1
ATOM 2220 C C . LEU A 1 290 ? 8.911 -4.216 -20.912 1.00 94.75 290 LEU A C 1
ATOM 2222 O O . LEU A 1 290 ? 8.453 -4.526 -22.014 1.00 94.75 290 LEU A O 1
ATOM 2226 N N . ASP A 1 291 ? 8.138 -3.980 -19.852 1.00 94.69 291 ASP A N 1
ATOM 2227 C CA . ASP A 1 291 ? 6.676 -4.004 -19.906 1.00 94.69 291 ASP A CA 1
ATOM 2228 C C . ASP A 1 291 ? 6.074 -2.624 -20.222 1.00 94.69 291 ASP A C 1
ATOM 2230 O O . ASP A 1 291 ? 4.993 -2.551 -20.805 1.00 94.69 291 ASP A O 1
ATOM 2234 N N . LEU A 1 292 ? 6.774 -1.524 -19.918 1.00 95.06 292 LEU A N 1
ATOM 2235 C CA . LEU A 1 292 ? 6.341 -0.158 -20.233 1.00 95.06 292 LEU A CA 1
ATOM 2236 C C . LEU A 1 292 ? 6.561 0.222 -21.710 1.00 95.06 292 LEU A C 1
ATOM 2238 O O . LEU A 1 292 ? 5.705 0.862 -22.328 1.00 95.06 292 LEU A O 1
ATOM 2242 N N . LEU A 1 293 ? 7.708 -0.153 -22.279 1.00 92.44 293 LEU A N 1
ATOM 2243 C CA . LEU A 1 293 ? 8.155 0.252 -23.616 1.00 92.44 293 LEU A CA 1
ATOM 2244 C C . LEU A 1 293 ? 7.138 -0.049 -24.740 1.00 92.44 293 LEU A C 1
ATOM 2246 O O . LEU A 1 293 ? 6.906 0.844 -25.563 1.00 92.44 293 LEU A O 1
ATOM 2250 N N . PRO A 1 294 ? 6.435 -1.205 -24.768 1.00 89.88 294 PRO A N 1
ATOM 2251 C CA . PRO A 1 294 ? 5.398 -1.468 -25.771 1.00 89.88 294 PRO A CA 1
ATOM 2252 C C . PRO A 1 294 ? 4.242 -0.456 -25.768 1.00 89.88 294 PRO A C 1
ATOM 2254 O O . PRO A 1 294 ? 3.575 -0.262 -26.787 1.00 89.88 294 PRO A O 1
ATOM 2257 N N . PHE A 1 295 ? 3.936 0.172 -24.629 1.00 86.75 295 PHE A N 1
ATOM 2258 C CA . PHE A 1 295 ? 2.898 1.205 -24.554 1.00 86.75 295 PHE A CA 1
ATOM 2259 C C . PHE A 1 295 ? 3.379 2.521 -25.160 1.00 86.75 295 PHE A C 1
ATOM 2261 O O . PHE A 1 295 ? 2.664 3.119 -25.964 1.00 86.75 295 PHE A O 1
ATOM 2268 N N . LEU A 1 296 ? 4.606 2.929 -24.827 1.00 87.31 296 LEU A N 1
ATOM 2269 C CA . LEU A 1 296 ? 5.219 4.156 -25.338 1.00 87.31 296 LEU A CA 1
ATOM 2270 C C . LEU A 1 296 ? 5.393 4.107 -26.853 1.00 87.31 296 LEU A C 1
ATOM 2272 O O . LEU A 1 296 ? 5.034 5.053 -27.547 1.00 87.31 296 LEU A O 1
ATOM 2276 N N . GLU A 1 297 ? 5.874 2.981 -27.373 1.00 86.75 297 GLU A N 1
ATOM 2277 C CA . GLU A 1 297 ? 6.106 2.816 -28.803 1.00 86.75 297 GLU A CA 1
ATOM 2278 C C . GLU A 1 297 ? 4.789 2.851 -29.601 1.00 86.75 297 GLU A C 1
ATOM 2280 O O . GLU A 1 297 ? 4.683 3.527 -30.627 1.00 86.75 297 GLU A O 1
ATOM 2285 N N . ARG A 1 298 ? 3.738 2.176 -29.110 1.00 84.44 298 ARG A N 1
ATOM 2286 C CA . ARG A 1 298 ? 2.395 2.253 -29.712 1.00 84.44 298 ARG A CA 1
ATOM 2287 C C . ARG A 1 298 ? 1.848 3.678 -29.678 1.00 84.44 298 ARG A C 1
ATOM 2289 O O . ARG A 1 298 ? 1.319 4.147 -30.682 1.00 84.44 298 ARG A O 1
ATOM 2296 N N . TRP A 1 299 ? 2.004 4.378 -28.558 1.00 79.81 299 TRP A N 1
ATOM 2297 C CA . TRP A 1 299 ? 1.556 5.762 -28.418 1.00 79.81 299 TRP A CA 1
ATOM 2298 C C . TRP A 1 299 ? 2.275 6.718 -29.376 1.00 79.81 299 TRP A C 1
ATOM 2300 O O . TRP A 1 299 ? 1.620 7.513 -30.046 1.00 79.81 299 TRP A O 1
ATOM 2310 N N . GLN A 1 300 ? 3.599 6.605 -29.511 1.00 79.81 300 GLN A N 1
ATOM 2311 C CA . GLN A 1 300 ? 4.388 7.408 -30.453 1.00 79.81 300 GLN A CA 1
ATOM 2312 C C . GLN A 1 300 ? 3.956 7.182 -31.908 1.00 79.81 300 GLN A C 1
ATOM 2314 O O . GLN A 1 300 ? 3.796 8.149 -32.657 1.00 79.81 300 GLN A O 1
ATOM 2319 N N . ARG A 1 301 ? 3.684 5.924 -32.293 1.00 78.12 301 ARG A N 1
ATOM 2320 C CA . ARG A 1 301 ? 3.119 5.591 -33.613 1.00 78.12 301 ARG A CA 1
ATOM 2321 C C . ARG A 1 301 ? 1.760 6.262 -33.836 1.00 78.12 301 ARG A C 1
ATOM 2323 O O . ARG A 1 301 ? 1.534 6.818 -34.906 1.00 78.12 301 ARG A O 1
ATOM 2330 N N . HIS A 1 302 ? 0.877 6.247 -32.833 1.00 74.12 302 HIS A N 1
ATOM 2331 C CA . HIS A 1 302 ? -0.434 6.905 -32.904 1.00 74.12 302 HIS A CA 1
ATOM 2332 C C . HIS A 1 302 ? -0.346 8.436 -32.976 1.00 74.12 302 HIS A C 1
ATOM 2334 O O . HIS A 1 302 ? -1.148 9.056 -33.666 1.00 74.12 302 HIS A O 1
ATOM 2340 N N . GLN A 1 303 ? 0.635 9.044 -32.307 1.00 72.12 303 GLN A N 1
ATOM 2341 C CA . GLN A 1 303 ? 0.883 10.492 -32.316 1.00 72.12 303 GLN A CA 1
ATOM 2342 C C . GLN A 1 303 ? 1.505 11.001 -33.630 1.00 72.12 303 GLN A C 1
ATOM 2344 O O . GLN A 1 303 ? 1.773 12.193 -33.759 1.00 72.12 303 GLN A O 1
ATOM 2349 N N . GLY A 1 304 ? 1.778 10.124 -34.604 1.00 65.69 304 GLY A N 1
ATOM 2350 C CA . GLY A 1 304 ? 2.394 10.521 -35.871 1.00 65.69 304 GLY A CA 1
ATOM 2351 C C . GLY A 1 304 ? 3.816 11.069 -35.713 1.00 65.69 304 GLY A C 1
ATOM 2352 O O . GLY A 1 304 ? 4.322 11.709 -36.636 1.00 65.69 304 GLY A O 1
ATOM 2353 N N . GLN A 1 305 ? 4.477 10.814 -34.573 1.00 60.94 305 GLN A N 1
ATOM 2354 C CA . GLN A 1 305 ? 5.899 11.103 -34.376 1.00 60.94 305 GLN A CA 1
ATOM 2355 C C . GLN A 1 305 ? 6.708 10.120 -35.233 1.00 60.94 305 GLN A C 1
ATOM 2357 O O . GLN A 1 305 ? 7.109 9.041 -34.807 1.00 60.94 305 GLN A O 1
ATOM 2362 N N . GLY A 1 306 ? 6.830 10.462 -36.513 1.00 52.28 306 GLY A N 1
ATOM 2363 C CA . GLY A 1 306 ? 7.394 9.618 -37.553 1.00 52.28 306 GLY A CA 1
ATOM 2364 C C . GLY A 1 306 ? 8.916 9.514 -37.496 1.00 52.28 306 GLY A C 1
ATOM 2365 O O . GLY A 1 306 ? 9.593 10.502 -37.246 1.00 52.28 306 GLY A O 1
ATOM 2366 N N . ARG A 1 307 ? 9.418 8.306 -37.797 1.00 49.75 307 ARG A N 1
ATOM 2367 C CA . ARG A 1 307 ? 10.678 7.915 -38.480 1.00 49.75 307 ARG A CA 1
ATOM 2368 C C . ARG A 1 307 ? 12.034 8.547 -38.084 1.00 49.75 307 ARG A C 1
ATOM 2370 O O . ARG A 1 307 ? 13.039 8.075 -38.600 1.00 49.75 307 ARG A O 1
ATOM 2377 N N . GLY A 1 308 ? 12.098 9.540 -37.199 1.00 53.28 308 GLY A N 1
ATOM 2378 C CA . GLY A 1 308 ? 13.332 10.230 -36.793 1.00 53.28 308 GLY A CA 1
ATOM 2379 C C . GLY A 1 308 ? 13.519 10.404 -35.283 1.00 53.28 308 GLY A C 1
ATOM 2380 O O . GLY A 1 308 ? 14.610 10.768 -34.856 1.00 53.28 308 GLY A O 1
ATOM 2381 N N . ALA A 1 309 ? 12.497 10.138 -34.463 1.00 63.28 309 ALA A N 1
ATOM 2382 C CA . ALA A 1 309 ? 12.668 10.077 -33.015 1.00 63.28 309 ALA A CA 1
ATOM 2383 C C . ALA A 1 309 ? 13.300 8.730 -32.635 1.00 63.28 309 ALA A C 1
ATOM 2385 O O . ALA A 1 309 ? 12.781 7.683 -33.025 1.00 63.28 309 ALA A O 1
ATOM 2386 N N . THR A 1 310 ? 14.404 8.755 -31.884 1.00 72.88 310 THR A N 1
ATOM 2387 C CA . THR A 1 310 ? 15.037 7.544 -31.345 1.00 72.88 310 THR A CA 1
ATOM 2388 C C . THR A 1 310 ? 14.013 6.763 -30.533 1.00 72.88 310 THR A C 1
ATOM 2390 O O . THR A 1 310 ? 13.427 7.319 -29.595 1.00 72.88 310 THR A O 1
ATOM 2393 N N . SER A 1 311 ? 13.794 5.492 -30.881 1.00 84.38 311 SER A N 1
ATOM 2394 C CA . SER A 1 311 ? 12.829 4.652 -30.174 1.00 84.38 311 SER A CA 1
ATOM 2395 C C . SER A 1 311 ? 13.186 4.604 -28.684 1.00 84.38 311 SER A C 1
ATOM 2397 O O . SER A 1 311 ? 14.369 4.495 -28.352 1.00 84.38 311 SER A O 1
ATOM 2399 N N . PRO A 1 312 ? 12.212 4.660 -27.756 1.00 86.00 312 PRO A N 1
ATOM 2400 C CA . PRO A 1 312 ? 12.467 4.440 -26.334 1.00 86.00 312 PRO A CA 1
ATOM 2401 C C . PRO A 1 312 ? 13.218 3.125 -26.075 1.00 86.00 312 PRO A C 1
ATOM 2403 O O . PRO A 1 312 ? 14.024 3.049 -25.150 1.00 86.00 312 PRO A O 1
ATOM 2406 N N . TRP A 1 313 ? 12.999 2.119 -26.929 1.00 89.44 313 TRP A N 1
ATOM 2407 C CA . TRP A 1 313 ? 13.760 0.871 -26.941 1.00 89.44 313 TRP A CA 1
ATOM 2408 C C . TRP A 1 313 ? 15.246 1.102 -27.208 1.00 89.44 313 TRP A C 1
ATOM 2410 O O . TRP A 1 313 ? 16.077 0.676 -26.410 1.00 89.44 313 TRP A O 1
ATOM 2420 N N . ASP A 1 314 ? 15.570 1.817 -28.286 1.00 88.69 314 ASP A N 1
ATOM 2421 C CA . ASP A 1 314 ? 16.949 2.103 -28.685 1.00 88.69 314 ASP A CA 1
ATOM 2422 C C . ASP A 1 314 ? 17.673 2.919 -27.611 1.00 88.69 314 ASP A C 1
ATOM 2424 O O . ASP A 1 314 ? 18.821 2.627 -27.291 1.00 88.69 314 ASP A O 1
ATOM 2428 N N . GLN A 1 315 ? 16.990 3.895 -26.998 1.00 91.06 315 GLN A N 1
ATOM 2429 C CA . GLN A 1 315 ? 17.555 4.709 -25.914 1.00 91.06 315 GLN A CA 1
ATOM 2430 C C . GLN A 1 315 ? 17.967 3.846 -24.715 1.00 91.06 315 GLN A C 1
ATOM 2432 O O . GLN A 1 315 ? 19.083 3.969 -24.210 1.00 91.06 315 GLN A O 1
ATOM 2437 N N . VAL A 1 316 ? 17.075 2.957 -24.264 1.00 92.88 316 VAL A N 1
ATOM 2438 C CA . VAL A 1 316 ? 17.351 2.068 -23.128 1.00 92.88 316 VAL A CA 1
ATOM 2439 C C . VAL A 1 316 ? 18.432 1.052 -23.488 1.00 92.88 316 VAL A C 1
ATOM 2441 O O . VAL A 1 316 ? 19.373 0.871 -22.717 1.00 92.88 316 VAL A O 1
ATOM 2444 N N . LEU A 1 317 ? 18.336 0.413 -24.657 1.00 91.81 317 LEU A N 1
ATOM 2445 C CA . LEU A 1 317 ? 19.293 -0.603 -25.091 1.00 91.81 317 LEU A CA 1
ATOM 2446 C C . LEU A 1 317 ? 20.698 -0.017 -25.260 1.00 91.81 317 LEU A C 1
ATOM 2448 O O . LEU A 1 317 ? 21.659 -0.595 -24.755 1.00 91.81 317 LEU A O 1
ATOM 2452 N N . GLN A 1 318 ? 20.820 1.142 -25.912 1.00 92.75 318 GLN A N 1
ATOM 2453 C CA . GLN A 1 318 ? 22.094 1.837 -26.075 1.00 92.75 318 GLN A CA 1
ATOM 2454 C C . GLN A 1 318 ? 22.733 2.122 -24.714 1.00 92.75 318 GLN A C 1
ATOM 2456 O O . GLN A 1 318 ? 23.899 1.791 -24.509 1.00 92.75 318 GLN A O 1
ATOM 2461 N N . LEU A 1 319 ? 21.966 2.668 -23.764 1.00 93.12 319 LEU A N 1
ATOM 2462 C CA . LEU A 1 319 ? 22.481 2.974 -22.432 1.00 93.12 319 LEU A CA 1
ATOM 2463 C C . LEU A 1 319 ? 22.925 1.710 -21.679 1.00 93.12 319 LEU A C 1
ATOM 2465 O O . LEU A 1 319 ? 24.007 1.692 -21.092 1.00 93.12 319 LEU A O 1
ATOM 2469 N N . VAL A 1 320 ? 22.126 0.639 -21.724 1.00 92.12 320 VAL A N 1
ATOM 2470 C CA . VAL A 1 320 ? 22.457 -0.644 -21.083 1.00 92.12 320 VAL A CA 1
ATOM 2471 C C . VAL A 1 320 ? 23.744 -1.235 -21.658 1.00 92.12 320 VAL A C 1
ATOM 2473 O O . VAL A 1 320 ? 24.597 -1.679 -20.891 1.00 92.12 320 VAL A O 1
ATOM 2476 N N . LEU A 1 321 ? 23.918 -1.214 -22.983 1.00 92.62 321 LEU A N 1
ATOM 2477 C CA . LEU A 1 321 ? 25.133 -1.708 -23.636 1.00 92.62 321 LEU A CA 1
ATOM 2478 C C . LEU A 1 321 ? 26.362 -0.874 -23.251 1.00 92.62 321 LEU A C 1
ATOM 2480 O O . LEU A 1 321 ? 27.392 -1.446 -22.895 1.00 92.62 321 LEU A O 1
ATOM 2484 N N . THR A 1 322 ? 26.240 0.458 -23.235 1.00 92.75 322 THR A N 1
ATOM 2485 C CA . THR A 1 322 ? 27.316 1.357 -22.790 1.00 92.75 322 THR A CA 1
ATOM 2486 C C . THR A 1 322 ? 27.703 1.105 -21.331 1.00 92.75 322 THR A C 1
ATOM 2488 O O . THR A 1 322 ? 28.887 1.037 -21.005 1.00 92.75 322 THR A O 1
ATOM 2491 N N . HIS A 1 323 ? 26.730 0.923 -20.434 1.00 91.38 323 HIS A N 1
ATOM 2492 C CA . HIS A 1 323 ? 27.020 0.602 -19.035 1.00 91.38 323 HIS A CA 1
ATOM 2493 C C . HIS A 1 323 ? 27.655 -0.784 -18.889 1.00 91.38 323 HIS A C 1
ATOM 2495 O O . HIS A 1 323 ? 28.589 -0.947 -18.108 1.00 91.38 323 HIS A O 1
ATOM 2501 N N . MET A 1 324 ? 27.199 -1.774 -19.658 1.00 90.88 324 MET A N 1
ATOM 2502 C CA . MET A 1 324 ? 27.734 -3.133 -19.617 1.00 90.88 324 MET A CA 1
ATOM 2503 C C . MET A 1 324 ? 29.205 -3.211 -20.054 1.00 90.88 324 MET A C 1
ATOM 2505 O O . MET A 1 324 ? 29.955 -3.991 -19.463 1.00 90.88 324 MET A O 1
ATOM 2509 N N . GLU A 1 325 ? 29.626 -2.407 -21.036 1.00 91.19 325 GLU A N 1
ATOM 2510 C CA . GLU A 1 325 ? 31.009 -2.360 -21.535 1.00 91.19 325 GLU A CA 1
ATOM 2511 C C . GLU A 1 325 ? 32.015 -2.003 -20.425 1.00 91.19 325 GLU A C 1
ATOM 2513 O O . GLU A 1 325 ? 33.025 -2.688 -20.249 1.00 91.19 325 GLU A O 1
ATOM 2518 N N . ALA A 1 326 ? 31.709 -0.972 -19.630 1.00 86.88 326 ALA A N 1
ATOM 2519 C CA . ALA A 1 326 ? 32.589 -0.465 -18.575 1.00 86.88 326 ALA A CA 1
ATOM 2520 C C . ALA A 1 326 ? 32.345 -1.096 -17.186 1.00 86.88 326 ALA A C 1
ATOM 2522 O O . ALA A 1 326 ? 33.073 -0.807 -16.229 1.00 86.88 326 ALA A O 1
ATOM 2523 N N . GLU A 1 327 ? 31.324 -1.946 -17.034 1.00 92.00 327 GLU A N 1
ATOM 2524 C CA . GLU A 1 327 ? 30.954 -2.506 -15.735 1.00 92.00 327 GLU A CA 1
ATOM 2525 C C . GLU A 1 327 ? 31.944 -3.585 -15.286 1.00 92.00 327 GLU A C 1
ATOM 2527 O O . GLU A 1 327 ? 32.279 -4.492 -16.045 1.00 92.00 327 GLU A O 1
ATOM 2532 N N . HIS A 1 328 ? 32.372 -3.539 -14.025 1.00 90.50 328 HIS A N 1
ATOM 2533 C CA . HIS A 1 328 ? 33.294 -4.511 -13.419 1.00 90.50 328 HIS A CA 1
ATOM 2534 C C . HIS A 1 328 ? 32.634 -5.322 -12.295 1.00 90.50 328 HIS A C 1
ATOM 2536 O O . HIS A 1 328 ? 33.116 -6.398 -11.935 1.00 90.50 328 HIS A O 1
ATOM 2542 N N . ARG A 1 329 ? 31.507 -4.856 -11.743 1.00 92.00 329 ARG A N 1
ATOM 2543 C CA . ARG A 1 329 ? 30.764 -5.557 -10.694 1.00 92.00 329 ARG A CA 1
ATOM 2544 C C . ARG A 1 329 ? 30.006 -6.737 -11.292 1.00 92.00 329 ARG A C 1
ATOM 2546 O O . ARG A 1 329 ? 29.081 -6.574 -12.087 1.00 92.00 329 ARG A O 1
ATOM 2553 N N . LEU A 1 330 ? 30.346 -7.945 -10.842 1.00 92.19 330 LEU A N 1
ATOM 2554 C CA . LEU A 1 330 ? 29.733 -9.187 -11.328 1.00 92.19 330 LEU A CA 1
ATOM 2555 C C . LEU A 1 330 ? 28.207 -9.209 -11.169 1.00 92.19 330 LEU A C 1
ATOM 2557 O O . LEU A 1 330 ? 27.515 -9.734 -12.037 1.00 92.19 330 LEU A O 1
ATOM 2561 N N . ALA A 1 331 ? 27.678 -8.632 -10.086 1.00 93.38 331 ALA A N 1
ATOM 2562 C CA . ALA A 1 331 ? 26.238 -8.564 -9.850 1.00 93.38 331 ALA A CA 1
ATOM 2563 C C . ALA A 1 331 ? 25.510 -7.777 -10.955 1.00 93.38 331 ALA A C 1
ATOM 2565 O O . ALA A 1 331 ? 24.543 -8.281 -11.519 1.00 93.38 331 ALA A O 1
ATOM 2566 N N . LEU A 1 332 ? 26.014 -6.595 -11.325 1.00 92.56 332 LEU A N 1
ATOM 2567 C CA . LEU A 1 332 ? 25.434 -5.778 -12.397 1.00 92.56 332 LEU A CA 1
ATOM 2568 C C . LEU A 1 332 ? 25.615 -6.425 -13.769 1.00 92.56 332 LEU A C 1
ATOM 2570 O O . LEU A 1 332 ? 24.662 -6.494 -14.539 1.00 92.56 332 LEU A O 1
ATOM 2574 N N . ARG A 1 333 ? 26.794 -6.999 -14.047 1.00 92.81 333 ARG A N 1
ATOM 2575 C CA . ARG A 1 333 ? 27.029 -7.756 -15.289 1.00 92.81 333 ARG A CA 1
ATOM 2576 C C . ARG A 1 333 ? 26.012 -8.874 -15.491 1.00 92.81 333 ARG A C 1
ATOM 2578 O O . ARG A 1 333 ? 25.513 -9.043 -16.598 1.00 92.81 333 ARG A O 1
ATOM 2585 N N . ARG A 1 334 ? 25.693 -9.625 -14.431 1.00 93.62 334 ARG A N 1
ATOM 2586 C CA . ARG A 1 334 ? 24.673 -10.685 -14.480 1.00 93.62 334 ARG A CA 1
ATOM 2587 C C . ARG A 1 334 ? 23.289 -10.125 -14.790 1.00 93.62 334 ARG A C 1
ATOM 2589 O O . ARG A 1 334 ? 22.580 -10.723 -15.590 1.00 93.62 334 ARG A O 1
ATOM 2596 N N . VAL A 1 335 ? 22.922 -8.992 -14.190 1.00 94.19 335 VAL A N 1
ATOM 2597 C CA . VAL A 1 335 ? 21.633 -8.333 -14.448 1.00 94.19 335 VAL A CA 1
ATOM 2598 C C . VAL A 1 335 ? 21.537 -7.868 -15.902 1.00 94.19 335 VAL A C 1
ATOM 2600 O O . VAL A 1 335 ? 20.567 -8.211 -16.578 1.00 94.19 335 VAL A O 1
ATOM 2603 N N . TYR A 1 336 ? 22.549 -7.163 -16.415 1.00 92.94 336 TYR A N 1
ATOM 2604 C CA . TYR A 1 336 ? 22.567 -6.718 -17.811 1.00 92.94 336 TYR A CA 1
ATOM 2605 C C . TYR A 1 336 ? 22.519 -7.904 -18.777 1.00 92.94 336 TYR A C 1
ATOM 2607 O O . TYR A 1 336 ? 21.594 -8.000 -19.582 1.00 92.94 336 TYR A O 1
ATOM 2615 N N . ALA A 1 337 ? 23.440 -8.862 -18.634 1.00 91.88 337 ALA A N 1
ATOM 2616 C CA . ALA A 1 337 ? 23.508 -10.034 -19.503 1.00 91.88 337 ALA A CA 1
ATOM 2617 C C . ALA A 1 337 ? 22.226 -10.882 -19.462 1.00 91.88 337 ALA A C 1
ATOM 2619 O O . ALA A 1 337 ? 21.796 -11.384 -20.495 1.00 91.88 337 ALA A O 1
ATOM 2620 N N . GLY A 1 338 ? 21.596 -11.018 -18.291 1.00 91.44 338 GLY A N 1
ATOM 2621 C CA . GLY A 1 338 ? 20.341 -11.756 -18.138 1.00 91.44 338 GLY A CA 1
ATOM 2622 C C . GLY A 1 338 ? 19.133 -11.062 -18.770 1.00 91.44 338 GLY A C 1
ATOM 2623 O O . GLY A 1 338 ? 18.183 -11.736 -19.156 1.00 91.44 338 GLY A O 1
ATOM 2624 N N . THR A 1 339 ? 19.169 -9.735 -18.908 1.00 89.50 339 THR A N 1
ATOM 2625 C CA . THR A 1 339 ? 18.058 -8.953 -19.471 1.00 89.50 339 THR A CA 1
ATOM 2626 C C . THR A 1 339 ? 18.174 -8.792 -20.990 1.00 89.50 339 THR A C 1
ATOM 2628 O O . THR A 1 339 ? 17.154 -8.723 -21.674 1.00 89.50 339 THR A O 1
ATOM 2631 N N . LEU A 1 340 ? 19.392 -8.782 -21.547 1.00 88.38 340 LEU A N 1
ATOM 2632 C CA . LEU A 1 340 ? 19.631 -8.604 -22.987 1.00 88.38 340 LEU A CA 1
ATOM 2633 C C . LEU A 1 340 ? 18.776 -9.502 -23.901 1.00 88.38 340 LEU A C 1
ATOM 2635 O O . LEU A 1 340 ? 18.227 -8.971 -24.867 1.00 88.38 340 LEU A O 1
ATOM 2639 N N . PRO A 1 341 ? 18.578 -10.810 -23.624 1.00 89.44 341 PRO A N 1
ATOM 2640 C CA . PRO A 1 341 ? 17.733 -11.647 -24.473 1.00 89.44 341 PRO A CA 1
ATOM 2641 C C . PRO A 1 341 ? 16.307 -11.107 -24.636 1.00 89.44 341 PRO A C 1
ATOM 2643 O O . PRO A 1 341 ? 15.726 -11.232 -25.712 1.00 89.44 341 PRO A O 1
ATOM 2646 N N . ALA A 1 342 ? 15.747 -10.465 -23.607 1.00 87.44 342 ALA A N 1
ATOM 2647 C CA . ALA A 1 342 ? 14.399 -9.904 -23.655 1.00 87.44 342 ALA A CA 1
ATOM 2648 C C . ALA A 1 342 ? 14.297 -8.658 -24.553 1.00 87.44 342 ALA A C 1
ATOM 2650 O O . ALA A 1 342 ? 13.242 -8.429 -25.132 1.00 87.44 342 ALA A O 1
ATOM 2651 N N . PHE A 1 343 ? 15.384 -7.892 -24.704 1.00 83.06 343 PHE A N 1
ATOM 2652 C CA . PHE A 1 343 ? 15.456 -6.747 -25.623 1.00 83.06 343 PHE A CA 1
ATOM 2653 C C . PHE A 1 343 ? 15.619 -7.155 -27.091 1.00 83.06 343 PHE A C 1
ATOM 2655 O O . PHE A 1 343 ? 15.315 -6.366 -27.974 1.00 83.06 343 PHE A O 1
ATOM 2662 N N . VAL A 1 344 ? 16.131 -8.361 -27.352 1.00 81.00 344 VAL A N 1
ATOM 2663 C CA . VAL A 1 344 ? 16.362 -8.867 -28.717 1.00 81.00 344 VAL A CA 1
ATOM 2664 C C . VAL A 1 344 ? 15.169 -9.677 -29.235 1.00 81.00 344 VAL A C 1
ATOM 2666 O O . VAL A 1 344 ? 14.978 -9.794 -30.441 1.00 81.00 344 VAL A O 1
ATOM 2669 N N . THR A 1 345 ? 14.392 -10.285 -28.333 1.00 79.94 345 THR A N 1
ATOM 2670 C CA . THR A 1 345 ? 13.294 -11.201 -28.693 1.00 79.94 345 THR A CA 1
ATOM 2671 C C . THR A 1 345 ? 11.915 -10.550 -28.770 1.00 79.94 345 THR A C 1
ATOM 2673 O O . THR A 1 345 ? 11.047 -11.104 -29.443 1.00 79.94 345 THR A O 1
ATOM 2676 N N . ARG A 1 346 ? 11.695 -9.434 -28.067 1.00 65.31 346 ARG A N 1
ATOM 2677 C CA . ARG A 1 346 ? 10.467 -8.625 -28.136 1.00 65.31 346 ARG A CA 1
ATOM 2678 C C . ARG A 1 346 ? 10.605 -7.557 -29.209 1.00 65.31 346 ARG A C 1
ATOM 2680 O O . ARG A 1 346 ? 9.555 -7.230 -29.804 1.00 65.31 346 ARG A O 1
#

Mean predicted aligned error: 7.38 Å

pLDDT: mean 86.81, std 11.43, range [36.31, 98.19]

InterPro domains:
  IPR016024 Armadillo-type fold [SSF48371] (23-297)
  IPR018870 Tti2 family [PTHR32226] (22-345)

Secondary structure (DSSP, 8-state):
-PPPPPPPHHHHHHHHHHHTTSTTHHHHHHHHHHHS-TTHHHHTS-HHHHHHHHHHHHHHTSPPPPPTT-PPPTTHHHHHHHHHHHHHHHHHHHHHHHHHHHHHHHHH-HHHHHHHHHHHHHHHHHHHHHHSS--TT--HHHHHHHHHHHHHHHHHTT-SSHHHHHH--TTT---SHHHHHHHHGGGSSTTTTTT-HHHHHHHHHHHTT--TTTTGGGHHHHHHHHHHHHTSSSHHHHHHHHHHHHHHHHHS-HHHHHGGGHHHHHHHHHHHHTT---HHHHHHHHHHHHHHHHHHHHHHHHTT--SSSPPHHHHHHHHHHHHHHH---HHHHHHHHHHHHHHHH-

Sequence (346 aa):
QPPPAAPGPEQALLRARLALPEPGALRELTALLEAADPSWLLSSAGPAALGELAAALSSSAAPPRREQDGTEPPGQGTALAAVAERAERVGAVFLLLLQKLEAAGSQRGMAAVGPVLRRVQGHAFIFAVTHKDERPWSTARSREVARELLERLVQAAGCGSVEEFLRGKEGDEEGRFGAVMWLLKPELTKDTWKRNPASRDVFSWALLRVSRPWLCPHLERVLPPALLLSDDFQEENKVLGVRCLHHIVLNVPGADLCQFNRAQVVFHALYNHLYSREASLIQAVLLCLLDLLPFLERWQRHQGQGRGATSPWDQVLQLVLTHMEAEHRLALRRVYAGTLPAFVTR

Solvent-accessible surface area (backbone atoms only — not comparable to full-atom values): 18794 Å² total; per-residue (Å²): 130,81,77,81,76,77,74,54,58,45,56,47,51,51,48,43,49,73,37,49,88,45,93,59,31,62,57,54,46,43,53,51,58,69,73,46,56,38,57,49,63,68,75,51,28,54,47,62,59,51,22,52,38,30,43,50,49,35,60,71,40,44,72,78,73,34,45,81,85,56,51,80,66,90,73,48,70,64,56,25,50,52,29,14,58,43,30,32,54,47,33,50,47,50,45,52,52,50,52,35,47,52,55,24,21,77,74,70,38,56,82,69,36,47,66,35,48,60,42,29,48,43,31,52,47,54,42,17,60,58,26,43,52,97,45,89,48,40,42,76,65,20,16,50,39,14,45,53,40,46,53,51,52,24,49,75,70,70,30,94,38,70,48,37,39,33,50,23,58,96,72,95,42,84,28,46,43,68,56,38,53,58,70,44,46,79,44,52,36,97,84,33,33,48,23,36,72,51,52,59,52,42,50,51,60,53,52,79,51,48,47,63,77,65,35,50,91,42,45,86,71,50,49,60,45,24,52,57,31,36,71,43,90,50,65,71,42,21,38,52,11,38,53,47,47,33,51,47,60,76,29,35,59,58,69,70,38,49,46,93,49,47,48,57,53,52,46,53,59,46,55,63,47,68,77,57,90,50,46,71,43,44,46,48,36,52,58,33,46,71,67,43,46,64,47,54,55,54,48,38,60,73,69,62,65,61,100,73,70,81,48,73,63,56,56,52,51,53,51,52,53,59,50,54,72,75,58,81,54,66,66,44,51,52,45,51,63,68,46,48,63,60,73,75,73,110

Nearest PDB structures (foldseek):
  3w3v-assembly1_A  TM=4.188E-01  e=3.281E-03  Saccharomyces cerevisiae S288C
  3w3t-assembly1_A  TM=4.143E-01  e=5.734E-03  Saccharomyces cerevisiae S288C
  4zj7-assembly1_A  TM=4.050E-01  e=5.986E-03  Saccharomyces cerevisiae S288C
  5yvi-assembly1_A  TM=3.496E-01  e=1.413E-02  Homo sapiens
  6zfx-assembly1_A  TM=2.991E-01  e=6.348E-02  Homo sapiens

Radius of gyration: 24.1 Å; Cα contacts (8 Å, |Δi|>4): 413; chains: 1; bounding box: 64×31×83 Å

Organism: Acrocephalus arundinaceus (NCBI:txid39621)

Foldseek 3Di:
DPPPPDDFPLVVLVVLLVCLVPPCSLVVLVVVLVPDQLCSCQPTHPLVSLLSSLQSLLVSLFQAFADQLLDDDPPRLVSLQVSAVSLLSSLVSLVSNLVSLVVNCVVPNPVSSVSSLLSNLLSLLLSLQLELDDDSSHDPSSNVSSVVSQVSSCVSVVHPDPLCQQQPHPDPGHHCVVVNLVVLQVCQDLRRVSRGVSSLSSLLVSLLSHAPPRCLVCCVSNLVSLLSQLPDPDPVSVLSSLVSLLRCLRGYDLVSCPPPPVLVVSLVSLLVCLPDPDLSNVLSSLSSCLSSQVSVQVVCVVVVVDDPDQRSLNVSLVSLVVCLVPDDDPSNVCSSVVSVVSSVVD